Protein 4NN2 (pdb70)

Structure (mmCIF, N/CA/C/O backbone):
data_4NN2
#
_entry.id   4NN2
#
_cell.length_a   102.780
_cell.length_b   102.780
_cell.length_c   51.250
_cell.angle_alpha   90.000
_cell.angle_beta   90.000
_cell.angle_gamma   120.000
#
_symmetry.space_group_name_H-M   'P 3 2 1'
#
loop_
_entity.id
_entity.type
_entity.pdbx_description
1 polymer 'PHD finger protein 6'
2 non-polymer 'ZINC ION'
3 non-polymer GLYCEROL
4 water water
#
loop_
_atom_site.group_PDB
_atom_site.id
_atom_site.type_symbol
_atom_site.label_atom_id
_atom_site.label_alt_id
_atom_site.label_comp_id
_atom_site.label_asym_id
_atom_site.label_entity_id
_atom_site.label_seq_id
_atom_site.pdbx_PDB_ins_code
_atom_site.Cartn_x
_atom_site.Cartn_y
_atom_site.Cartn_z
_atom_site.occupancy
_atom_site.B_iso_or_equiv
_atom_site.auth_seq_id
_atom_site.auth_comp_id
_atom_site.auth_asym_id
_atom_site.auth_atom_id
_atom_site.pdbx_PDB_model_num
ATOM 1 N N . THR A 1 4 ? 53.346 67.080 20.665 1.00 32.13 208 THR A N 1
ATOM 2 C CA . THR A 1 4 ? 53.247 67.680 22.029 1.00 30.71 208 THR A CA 1
ATOM 3 C C . THR A 1 4 ? 52.209 66.944 22.867 1.00 29.07 208 THR A C 1
ATOM 4 O O . THR A 1 4 ? 52.524 66.413 23.937 1.00 29.89 208 THR A O 1
ATOM 6 N N . ARG A 1 5 ? 50.974 66.906 22.376 1.00 25.88 209 ARG A N 1
ATOM 7 C CA . ARG A 1 5 ? 49.896 66.255 23.111 1.00 23.32 209 ARG A CA 1
ATOM 8 C C . ARG A 1 5 ? 50.071 64.735 23.082 1.00 20.33 209 ARG A C 1
ATOM 9 O O . ARG A 1 5 ? 50.690 64.181 22.171 1.00 20.30 209 ARG A O 1
ATOM 17 N N . PRO A 1 6 ? 49.545 64.056 24.106 1.00 18.05 210 PRO A N 1
ATOM 18 C CA . PRO A 1 6 ? 49.768 62.621 24.223 1.00 16.27 210 PRO A CA 1
ATOM 19 C C . PRO A 1 6 ? 49.022 61.807 23.181 1.00 14.03 210 PRO A C 1
ATOM 20 O O . PRO A 1 6 ? 48.028 62.262 22.621 1.00 13.79 210 PRO A O 1
ATOM 24 N N . LYS A 1 7 ? 49.535 60.606 22.925 1.00 12.53 211 LYS A N 1
ATOM 25 C CA . LYS A 1 7 ? 48.837 59.624 22.107 1.00 11.53 211 LYS A CA 1
ATOM 26 C C . LYS A 1 7 ? 48.968 58.246 22.738 1.00 10.09 211 LYS A C 1
ATOM 27 O O . LYS A 1 7 ? 49.912 57.952 23.467 1.00 9.72 211 LYS A O 1
ATOM 33 N N . CYS A 1 8 ? 47.984 57.412 22.449 1.00 8.78 212 CYS A N 1
ATOM 34 C CA . CYS A 1 8 ? 47.947 56.047 22.948 1.00 8.10 212 CYS A CA 1
ATOM 35 C C . CYS A 1 8 ? 49.183 55.261 22.518 1.00 7.89 212 CYS A C 1
ATOM 36 O O . CYS A 1 8 ? 49.565 55.275 21.353 1.00 7.47 212 CYS A O 1
ATOM 39 N N . GLY A 1 9 ? 49.791 54.558 23.464 1.00 7.47 213 GLY A N 1
ATOM 40 C CA . GLY A 1 9 ? 51.001 53.782 23.200 1.00 7.42 213 GLY A CA 1
ATOM 41 C C . GLY A 1 9 ? 50.745 52.554 22.364 1.00 7.40 213 GLY A C 1
ATOM 42 O O . GLY A 1 9 ? 51.684 51.943 21.855 1.00 7.81 213 GLY A O 1
ATOM 43 N N . PHE A 1 10 ? 49.473 52.185 22.243 1.00 7.11 214 PHE A N 1
ATOM 44 C CA . PHE A 1 10 ? 49.068 51.039 21.433 1.00 6.96 214 PHE A CA 1
ATOM 45 C C . PHE A 1 10 ? 48.700 51.434 19.997 1.00 7.06 214 PHE A C 1
ATOM 46 O O . PHE A 1 10 ? 49.295 50.931 19.028 1.00 7.01 214 PHE A O 1
ATOM 54 N N . CYS A 1 11 ? 47.710 52.313 19.851 1.00 7.24 215 CYS A N 1
ATOM 55 C CA . CYS A 1 11 ? 47.169 52.652 18.536 1.00 7.51 215 CYS A CA 1
ATOM 56 C C . CYS A 1 11 ? 47.689 53.975 17.968 1.00 7.72 215 CYS A C 1
ATOM 57 O O . CYS A 1 11 ? 47.386 54.296 16.820 1.00 7.82 215 CYS A O 1
ATOM 60 N N . HIS A 1 12 ? 48.452 54.727 18.762 1.00 8.24 216 HIS A N 1
ATOM 61 C CA . HIS A 1 12 ? 49.182 55.916 18.266 1.00 8.79 216 HIS A CA 1
ATOM 62 C C . HIS A 1 12 ? 48.289 57.113 17.961 1.00 8.87 216 HIS A C 1
ATOM 63 O O . HIS A 1 12 ? 48.689 58.000 17.207 1.00 8.68 216 HIS A O 1
ATOM 70 N N . VAL A 1 13 ? 47.096 57.144 18.563 1.00 8.53 217 VAL A N 1
ATOM 71 C CA . VAL A 1 13 ? 46.152 58.259 18.410 1.00 8.85 217 VAL A CA 1
ATOM 72 C C . VAL A 1 13 ? 45.814 58.831 19.785 1.00 8.98 217 VAL A C 1
ATOM 73 O O . VAL A 1 13 ? 45.771 58.104 20.779 1.00 8.53 217 VAL A O 1
ATOM 77 N N . GLY A 1 14 ? 45.572 60.137 19.833 1.00 9.25 218 GLY A N 1
ATOM 78 C CA . GLY A 1 14 ? 45.220 60.835 21.071 1.00 9.52 218 GLY A CA 1
ATOM 79 C C . GLY A 1 14 ? 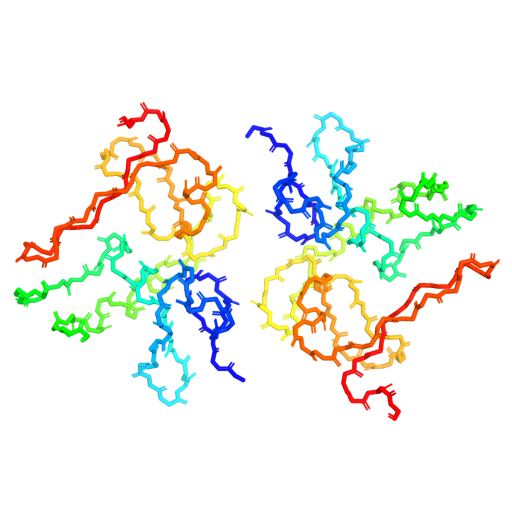43.724 60.899 21.367 1.00 9.98 218 GLY A C 1
ATOM 80 O O . GLY A 1 14 ? 42.943 60.022 20.985 1.00 9.22 218 GLY A O 1
ATOM 81 N N . GLU A 1 15 ? 43.324 61.976 22.039 1.00 10.81 219 GLU A N 1
ATOM 82 C CA . GLU A 1 15 ? 41.970 62.105 22.581 1.00 11.66 219 GLU A CA 1
ATOM 83 C C . GLU A 1 15 ? 40.865 62.226 21.531 1.00 11.16 219 GLU A C 1
ATOM 84 O O . GLU A 1 15 ? 39.691 62.063 21.847 1.00 11.13 219 GLU A O 1
ATOM 90 N N . GLU A 1 16 ? 41.222 62.483 20.278 1.00 11.09 220 GLU A N 1
ATOM 91 C CA . GLU A 1 16 ? 40.213 62.553 19.219 1.00 11.08 220 GLU A CA 1
ATOM 92 C C . GLU A 1 16 ? 39.456 61.239 18.994 1.00 11.26 220 GLU A C 1
ATOM 93 O O . GLU A 1 16 ? 38.382 61.230 18.404 1.00 11.25 220 GLU A O 1
ATOM 99 N N . GLU A 1 17 ? 40.011 60.122 19.462 1.00 11.02 221 GLU A N 1
ATOM 100 C CA . GLU A 1 17 ? 39.311 58.850 19.379 1.00 11.76 221 GLU A CA 1
ATOM 101 C C . GLU A 1 17 ? 38.800 58.346 20.731 1.00 11.38 221 GLU A C 1
ATOM 102 O O . GLU A 1 17 ? 38.502 57.172 20.873 1.00 11.38 221 GLU A O 1
ATOM 108 N N . ASN A 1 18 ? 38.668 59.242 21.706 1.00 10.95 222 ASN A N 1
ATOM 109 C CA . ASN A 1 18 ? 38.159 58.855 23.020 1.00 11.10 222 ASN A CA 1
ATOM 110 C C . ASN A 1 18 ? 36.777 58.191 22.951 1.00 11.70 222 ASN A C 1
ATOM 111 O O . ASN A 1 18 ? 36.496 57.271 23.702 1.00 11.50 222 ASN A O 1
ATOM 116 N N . GLU A 1 19 ? 35.894 58.658 22.074 1.00 12.75 223 GLU A N 1
ATOM 117 C CA . GLU A 1 19 ? 34.531 58.149 22.096 1.00 13.68 223 GLU A CA 1
ATOM 118 C C . GLU A 1 19 ? 34.492 56.690 21.632 1.00 13.43 223 GLU A C 1
ATOM 119 O O . GLU A 1 19 ? 33.823 55.860 22.257 1.00 14.20 223 GLU A O 1
ATOM 125 N N . ALA A 1 20 ? 35.241 56.373 20.575 1.00 12.74 224 ALA A N 1
ATOM 126 C CA . ALA A 1 20 ? 35.260 55.021 20.008 1.00 12.55 224 ALA A CA 1
ATOM 127 C C . ALA A 1 20 ? 36.185 54.036 20.746 1.00 12.09 224 ALA A C 1
ATOM 128 O O . ALA A 1 20 ? 35.872 52.858 20.859 1.00 13.80 224 ALA A O 1
ATOM 130 N N . ARG A 1 21 ? 37.325 54.523 21.233 1.00 10.93 225 ARG A N 1
ATOM 131 C CA . ARG A 1 21 ? 38.366 53.657 21.791 1.00 10.23 225 ARG A CA 1
ATOM 132 C C . ARG A 1 21 ? 38.473 53.754 23.321 1.00 9.80 225 ARG A C 1
ATOM 133 O O . ARG A 1 21 ? 39.267 53.029 23.933 1.00 9.39 225 ARG A O 1
ATOM 141 N N . GLY A 1 22 ? 37.668 54.620 23.930 1.00 9.62 226 GLY A N 1
ATOM 142 C CA . GLY A 1 22 ? 37.720 54.867 25.360 1.00 9.61 226 GLY A CA 1
ATOM 143 C C . GLY A 1 22 ? 38.652 56.005 25.699 1.00 9.59 226 GLY A C 1
ATOM 144 O O . GLY A 1 22 ? 39.597 56.292 24.958 1.00 8.99 226 GLY A O 1
ATOM 145 N N . LYS A 1 23 ? 38.412 56.629 26.849 1.00 9.76 227 LYS A N 1
ATOM 146 C CA . LYS A 1 23 ? 39.182 57.791 27.278 1.00 10.26 227 LYS A CA 1
ATOM 147 C C . LYS A 1 23 ? 40.679 57.525 27.312 1.00 9.75 227 LYS A C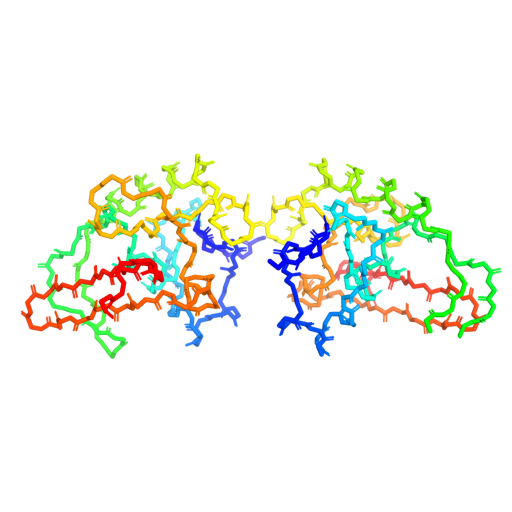 1
ATOM 148 O O . LYS A 1 23 ? 41.116 56.491 27.815 1.00 9.14 227 LYS A O 1
ATOM 154 N N . LEU A 1 24 ? 41.461 58.475 26.806 1.00 9.47 228 LEU A N 1
ATOM 155 C CA . LEU A 1 24 ? 42.914 58.416 26.896 1.00 9.42 228 LEU A CA 1
ATOM 156 C C . LEU A 1 24 ? 43.356 58.713 28.327 1.00 9.75 228 LEU A C 1
ATOM 157 O O . LEU A 1 24 ? 43.071 59.792 28.851 1.00 10.21 228 LEU A O 1
ATOM 162 N N . HIS A 1 25 ? 44.042 57.752 28.942 1.00 10.01 229 HIS A N 1
ATOM 163 C CA . HIS A 1 25 ? 44.648 57.893 30.274 1.00 10.83 229 HIS A CA 1
ATOM 164 C C . HIS A 1 25 ? 46.144 58.116 30.128 1.00 10.65 229 HIS A C 1
ATOM 165 O O . HIS A 1 25 ? 46.768 57.521 29.251 1.00 10.65 229 HIS A O 1
ATOM 172 N N . ILE A 1 26 ? 46.716 58.973 30.970 1.00 10.77 230 ILE A N 1
ATOM 173 C CA . ILE A 1 26 ? 48.135 59.333 30.935 1.00 11.40 230 ILE A CA 1
ATOM 174 C C . ILE A 1 26 ? 48.828 58.754 32.170 1.00 11.20 230 ILE A C 1
ATOM 175 O O . ILE A 1 26 ? 48.321 58.891 33.274 1.00 11.15 230 ILE A O 1
ATOM 180 N N . PHE A 1 27 ? 49.981 58.116 31.990 1.00 10.74 231 PHE A N 1
ATOM 181 C CA . PHE A 1 27 ? 50.597 57.332 33.065 1.00 10.86 231 PHE A CA 1
ATOM 182 C C . PHE A 1 27 ? 51.870 57.922 33.671 1.00 11.72 231 PHE A C 1
ATOM 183 O O . PHE A 1 27 ? 52.244 57.545 34.783 1.00 11.94 231 PHE A O 1
ATOM 191 N N . ASN A 1 28 ? 52.561 58.796 32.944 1.00 12.67 232 ASN A N 1
ATOM 192 C CA . ASN A 1 28 ? 53.776 59.437 33.462 1.00 13.81 232 ASN A CA 1
ATOM 193 C C . ASN A 1 28 ? 54.094 60.715 32.685 1.00 14.86 232 ASN A C 1
ATOM 194 O O . ASN A 1 28 ? 53.404 61.048 31.720 1.00 14.62 232 ASN A O 1
ATOM 199 N N . ALA A 1 29 ? 55.129 61.433 33.122 1.00 16.14 233 ALA A N 1
ATOM 200 C CA . ALA A 1 29 ? 55.470 62.732 32.532 1.00 17.65 233 ALA A CA 1
ATOM 201 C C . ALA A 1 29 ? 56.163 62.590 31.177 1.00 18.63 233 ALA A C 1
ATOM 202 O O . ALA A 1 29 ? 56.345 63.586 30.474 1.00 20.64 233 ALA A O 1
ATOM 204 N N . LYS A 1 30 ? 56.543 61.363 30.814 1.00 18.44 234 LYS A N 1
ATOM 205 C CA . LYS A 1 30 ? 57.036 61.061 29.467 1.00 19.33 234 LYS A CA 1
ATOM 206 C C . LYS A 1 30 ? 55.861 60.810 28.507 1.00 19.40 234 LYS A C 1
ATOM 207 O O . LYS A 1 30 ? 56.065 60.483 27.333 1.00 21.72 234 LYS A O 1
ATOM 213 N N . LYS A 1 31 ? 54.644 60.972 29.028 1.00 17.53 235 LYS A N 1
ATOM 214 C CA . LYS A 1 31 ? 53.400 60.881 28.257 1.00 16.54 235 LYS A CA 1
ATOM 215 C C . LYS A 1 31 ? 53.118 59.470 27.725 1.00 14.96 235 LYS A C 1
ATOM 216 O O . LYS A 1 31 ? 52.425 59.309 26.720 1.00 15.31 235 LYS A O 1
ATOM 222 N N . ALA A 1 32 ? 53.627 58.442 28.404 1.00 13.24 236 ALA A N 1
ATOM 223 C CA . ALA A 1 32 ? 53.076 57.096 28.213 1.00 12.04 236 ALA A CA 1
ATOM 224 C C . ALA A 1 32 ? 51.573 57.199 28.472 1.00 10.89 236 ALA A C 1
ATOM 225 O O . ALA A 1 32 ? 51.145 57.843 29.430 1.00 10.68 236 ALA A O 1
ATOM 227 N N . ALA A 1 33 ? 50.765 56.58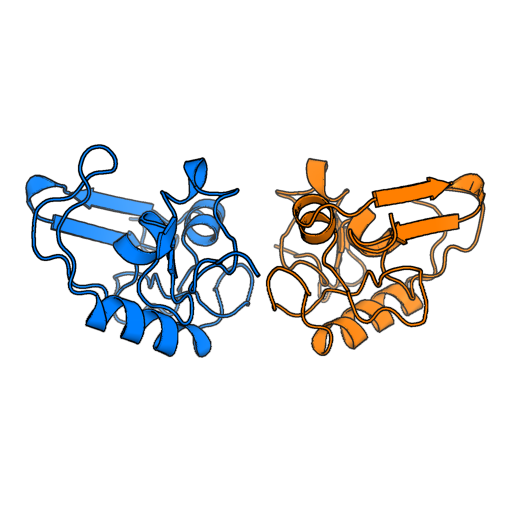6 27.610 1.00 9.98 237 ALA A N 1
ATOM 228 C CA . ALA A 1 33 ? 49.315 56.781 27.637 1.00 9.27 237 ALA A CA 1
ATOM 229 C C . ALA A 1 33 ? 48.611 55.624 26.942 1.00 8.62 237 ALA A C 1
ATOM 230 O O . ALA A 1 33 ? 49.230 54.890 26.174 1.00 8.68 237 ALA A O 1
ATOM 232 N N . ALA A 1 34 ? 47.315 55.484 27.186 1.00 8.17 238 ALA A N 1
ATOM 233 C CA . ALA A 1 34 ? 46.506 54.474 26.494 1.00 7.88 238 ALA A CA 1
ATOM 234 C C . ALA A 1 34 ? 45.019 54.787 26.593 1.00 7.64 238 ALA A C 1
ATOM 235 O O . ALA A 1 34 ? 44.546 55.237 27.638 1.00 7.75 238 ALA A O 1
ATOM 237 N N . HIS A 1 35 ? 44.286 54.573 25.506 1.00 7.49 239 HIS A N 1
ATOM 238 C CA . HIS A 1 35 ? 42.831 54.601 25.554 1.00 7.52 239 HIS A CA 1
ATOM 239 C C . HIS A 1 35 ? 42.355 53.460 26.442 1.00 7.58 239 HIS A C 1
ATOM 240 O O . HIS A 1 35 ? 42.981 52.397 26.492 1.00 7.54 239 HIS A O 1
ATOM 247 N N . TYR A 1 36 ? 41.230 53.678 27.106 1.00 8.02 240 TYR A N 1
ATOM 248 C CA . TYR A 1 36 ? 40.651 52.676 27.982 1.00 8.34 240 TYR A CA 1
ATOM 249 C C . TYR A 1 36 ? 40.509 51.301 27.314 1.00 8.57 240 TYR A C 1
ATOM 250 O O . TYR A 1 36 ? 40.919 50.300 27.890 1.00 8.34 240 TYR A O 1
ATOM 259 N N . LYS A 1 37 ? 39.917 51.228 26.128 1.00 8.59 241 LYS A N 1
ATOM 260 C CA . LYS A 1 37 ? 39.702 49.903 25.529 1.00 9.00 241 LYS A CA 1
ATOM 261 C C . LYS A 1 37 ? 41.003 49.271 25.045 1.00 8.80 241 LYS A C 1
ATOM 262 O O . LYS A 1 37 ? 41.184 48.049 25.126 1.00 8.49 241 LYS A O 1
ATOM 268 N N . CYS A 1 38 ? 41.920 50.097 24.543 1.00 8.76 242 CYS A N 1
ATOM 269 C CA . CYS A 1 38 ? 43.222 49.603 24.107 1.00 8.75 242 CYS A CA 1
ATOM 270 C C . CYS A 1 38 ? 43.963 48.927 25.255 1.00 9.11 242 CYS A C 1
ATOM 271 O O . CYS A 1 38 ? 44.582 47.872 25.070 1.00 8.89 242 CYS A O 1
ATOM 274 N N . MET A 1 39 ? 43.910 49.525 26.446 1.00 9.67 243 MET A N 1
ATOM 275 C CA . MET A 1 39 ? 44.551 48.912 27.607 1.00 10.77 243 MET A CA 1
ATOM 276 C C . MET A 1 39 ? 43.716 47.770 28.200 1.00 10.31 243 MET A C 1
ATOM 277 O O . MET A 1 39 ? 44.273 46.749 28.600 1.00 10.59 243 MET A O 1
ATOM 282 N N . LEU A 1 40 ? 42.396 47.935 28.242 1.00 9.78 244 LEU A N 1
ATOM 283 C CA . LEU A 1 40 ? 41.510 46.941 28.841 1.00 9.70 244 LEU A CA 1
ATOM 284 C C . LEU A 1 40 ? 41.681 45.547 28.226 1.00 9.38 244 LEU A C 1
ATOM 285 O O . LEU A 1 40 ? 41.702 44.543 28.940 1.00 9.39 244 LEU A O 1
ATOM 290 N N . PHE A 1 41 ? 41.758 45.497 26.902 1.00 8.80 245 PHE A N 1
ATOM 291 C CA . PHE A 1 41 ? 41.817 44.229 26.177 1.00 8.78 245 PHE A CA 1
ATOM 292 C C . PHE A 1 41 ? 43.241 43.751 25.887 1.00 8.66 245 PHE A C 1
ATOM 293 O O . PHE A 1 41 ? 43.419 42.638 25.387 1.00 8.99 245 PHE A O 1
ATOM 301 N N . SER A 1 42 ? 44.252 44.584 26.139 1.00 8.82 246 SER A N 1
ATOM 302 C CA . SER A 1 42 ? 45.635 44.147 25.946 1.00 8.92 246 SER A CA 1
ATOM 303 C C . SER A 1 42 ? 45.869 42.844 26.729 1.00 9.02 246 SER A C 1
ATOM 304 O O . SER A 1 42 ? 45.470 42.733 27.892 1.00 9.31 246 SER A O 1
ATOM 307 N N . SER A 1 43 ? 46.474 41.848 26.091 1.00 9.35 247 SER A N 1
ATOM 308 C CA . SER A 1 43 ? 46.519 40.508 26.667 1.00 9.67 247 SER A CA 1
ATOM 309 C C . SER A 1 43 ? 47.183 40.448 28.039 1.00 10.12 247 SER A C 1
ATOM 310 O O . SER A 1 43 ? 46.770 39.638 28.876 1.00 10.81 247 SER A O 1
ATOM 313 N N . GLY A 1 44 ? 48.180 41.290 28.271 1.00 9.87 248 GLY A N 1
ATOM 314 C CA . GLY A 1 44 ? 48.932 41.285 29.527 1.00 9.99 248 GLY A CA 1
ATOM 315 C C . GLY A 1 44 ? 48.482 42.295 30.577 1.00 9.98 248 GLY A C 1
ATOM 316 O O . GLY A 1 44 ? 49.097 42.371 31.644 1.00 10.12 248 GLY A O 1
ATOM 317 N N . THR A 1 45 ? 47.430 43.069 30.310 1.00 10.08 249 THR A N 1
ATOM 318 C CA . THR A 1 45 ? 46.958 44.036 31.294 1.00 10.34 249 THR A CA 1
ATOM 319 C C . THR A 1 45 ? 46.290 43.314 32.455 1.00 10.85 249 THR A C 1
ATOM 320 O O . THR A 1 45 ? 45.359 42.536 32.248 1.00 11.13 249 THR A O 1
ATOM 324 N N . VAL A 1 46 ? 46.750 43.609 33.669 1.00 11.29 250 VAL A N 1
ATOM 325 C CA . VAL A 1 46 ? 46.166 43.021 34.874 1.00 11.73 250 VAL A CA 1
ATOM 326 C C . VAL A 1 46 ? 45.157 43.974 35.515 1.00 12.19 250 VAL A C 1
ATOM 327 O O . VAL A 1 46 ? 45.509 45.095 35.920 1.00 11.56 250 VAL A O 1
ATOM 331 N N . GLN A 1 47 ? 43.910 43.513 35.597 1.00 12.54 251 GLN A N 1
ATOM 332 C CA . GLN A 1 47 ? 42.817 44.256 36.196 1.00 13.41 251 GLN A CA 1
ATOM 333 C C . GLN A 1 47 ? 42.730 43.868 37.668 1.00 13.83 251 GLN A C 1
ATOM 334 O O . GLN A 1 47 ? 42.855 42.692 37.999 1.00 13.93 251 GLN A O 1
ATOM 340 N N . LEU A 1 48 ? 42.504 44.856 38.533 1.00 13.98 252 LEU A N 1
ATOM 341 C CA . LEU A 1 48 ? 42.502 44.644 39.985 1.00 14.44 252 LEU A CA 1
ATOM 342 C C . LEU A 1 48 ? 41.125 44.786 40.614 1.00 14.76 252 LEU A C 1
ATOM 343 O O . LEU A 1 48 ? 40.839 44.126 41.607 1.00 16.09 252 LEU A O 1
ATOM 348 N N . THR A 1 49 ? 40.281 45.661 40.077 1.00 14.64 253 THR A N 1
ATOM 349 C CA . THR A 1 49 ? 38.901 45.801 40.558 1.00 14.75 253 THR A CA 1
ATOM 350 C C . THR A 1 49 ? 37.938 45.935 39.383 1.00 15.12 253 THR A C 1
ATOM 351 O O . THR A 1 49 ? 38.360 46.168 38.247 1.00 15.17 253 THR A O 1
ATOM 355 N N . THR A 1 50 ? 36.650 45.789 39.666 1.00 15.20 254 THR A N 1
ATOM 356 C CA . THR A 1 50 ? 35.594 45.936 38.671 1.00 15.47 254 THR A CA 1
ATOM 357 C C . THR A 1 50 ? 35.728 47.253 37.902 1.00 14.84 254 THR A C 1
ATOM 358 O O . THR A 1 50 ? 36.068 48.283 38.481 1.00 15.33 254 THR A O 1
ATOM 362 N N . THR A 1 51 ? 35.445 47.204 36.598 1.00 14.13 255 THR A N 1
ATOM 363 C CA . THR A 1 51 ? 35.622 48.352 35.714 1.00 13.70 255 THR A CA 1
ATOM 364 C C . THR A 1 51 ? 34.450 48.498 34.754 1.00 14.00 255 THR A C 1
ATOM 365 O O . THR A 1 51 ? 33.775 47.517 34.425 1.00 13.76 255 THR A O 1
ATOM 369 N N . SER A 1 52 ? 34.209 49.736 34.341 1.00 14.37 256 SER A N 1
ATOM 370 C CA . SER A 1 52 ? 33.273 50.066 33.267 1.00 15.50 256 SER A CA 1
ATOM 371 C C . SER A 1 52 ? 33.680 51.424 32.703 1.00 16.17 256 SER A C 1
ATOM 372 O O . SER A 1 52 ? 34.539 52.097 33.278 1.00 15.39 256 SER A O 1
ATOM 375 N N . ARG A 1 53 ? 33.078 51.835 31.589 1.00 17.46 257 ARG A N 1
ATOM 376 C CA . ARG A 1 53 ? 33.303 53.193 31.082 1.00 18.44 257 ARG A CA 1
ATOM 377 C C . ARG A 1 53 ? 32.740 54.247 32.030 1.00 19.45 257 ARG A C 1
ATOM 378 O O . ARG A 1 53 ? 33.295 55.334 32.140 1.00 21.42 257 ARG A O 1
ATOM 386 N N . ALA A 1 54 ? 31.650 53.927 32.722 1.00 19.51 258 ALA A N 1
ATOM 387 C CA . ALA A 1 54 ? 31.066 54.857 33.686 1.00 19.65 258 ALA A CA 1
ATOM 388 C C . ALA A 1 54 ? 31.936 54.986 34.944 1.00 19.74 258 ALA A C 1
ATOM 389 O O . ALA A 1 54 ? 31.955 56.041 35.586 1.00 20.94 258 ALA A O 1
ATOM 391 N N . GLU A 1 55 ? 32.667 53.927 35.292 1.00 18.14 259 GLU A N 1
ATOM 392 C CA . GLU A 1 55 ? 33.474 53.906 36.521 1.00 18.19 259 GLU A CA 1
ATOM 393 C C . GLU A 1 55 ? 34.784 53.141 36.315 1.00 17.10 259 GLU A C 1
ATOM 394 O O . GLU A 1 55 ? 34.837 51.923 36.475 1.00 17.59 259 GLU A O 1
ATOM 400 N N . PHE A 1 56 ? 35.832 53.872 35.956 1.00 16.58 260 PHE A N 1
ATOM 401 C CA . PHE A 1 56 ? 37.150 53.296 35.669 1.00 16.64 260 PHE A CA 1
ATOM 402 C C . PHE A 1 56 ? 37.679 52.496 36.861 1.00 15.92 260 PHE A C 1
ATOM 403 O O . PHE A 1 56 ? 37.781 53.017 37.979 1.00 16.54 260 PHE A O 1
ATOM 411 N N . GLY A 1 57 ? 38.005 51.233 36.623 1.00 14.80 261 GLY A N 1
ATOM 412 C CA . GLY A 1 57 ? 38.478 50.359 37.689 1.00 14.27 261 GLY A CA 1
ATOM 413 C C . GLY A 1 57 ? 39.951 50.553 37.967 1.00 13.63 261 GLY A C 1
ATOM 414 O O . GLY A 1 57 ? 40.615 51.403 37.358 1.00 14.64 261 GLY A O 1
ATOM 415 N N . ASP A 1 58 ? 40.462 49.768 38.909 1.00 13.06 262 ASP A N 1
ATOM 416 C CA . ASP A 1 58 ? 41.883 49.763 39.236 1.00 13.11 262 ASP A CA 1
ATOM 417 C C . ASP A 1 58 ? 42.609 48.739 38.365 1.00 12.51 262 ASP A C 1
ATOM 418 O O . ASP A 1 58 ? 42.175 47.595 38.257 1.00 12.22 262 ASP A O 1
ATOM 423 N N . PHE A 1 59 ? 43.715 49.161 37.757 1.00 12.22 263 PHE A N 1
ATOM 424 C CA . PHE A 1 59 ? 44.565 48.284 36.954 1.00 12.09 263 PHE A CA 1
ATOM 425 C C . PHE A 1 59 ? 45.999 48.378 37.422 1.00 11.75 263 PHE A C 1
ATOM 426 O O . PHE A 1 59 ? 46.414 49.413 37.974 1.00 11.53 263 PHE A O 1
ATOM 434 N N . ASP A 1 60 ? 46.781 47.330 37.182 1.00 11.92 264 ASP A N 1
ATOM 435 C CA . ASP A 1 60 ? 48.210 47.379 37.463 1.00 12.16 264 ASP A CA 1
ATOM 436 C C . ASP A 1 60 ? 48.901 48.142 36.332 1.00 11.84 264 ASP A C 1
ATOM 437 O O . ASP A 1 60 ? 49.111 47.600 35.255 1.00 11.47 264 ASP A O 1
ATOM 442 N N . ILE A 1 61 ? 49.243 49.403 36.571 1.00 11.44 265 ILE A N 1
ATOM 443 C CA . ILE A 1 61 ? 49.770 50.249 35.501 1.00 11.71 265 ILE A CA 1
ATOM 444 C C . ILE A 1 61 ? 51.141 49.774 35.015 1.00 11.71 265 ILE A C 1
ATOM 445 O O . ILE A 1 61 ? 51.465 49.926 33.839 1.00 11.65 265 ILE A O 1
ATOM 450 N N . LYS A 1 62 ? 51.939 49.168 35.892 1.00 11.78 266 LYS A N 1
ATOM 451 C CA . LYS A 1 62 ? 53.209 48.590 35.462 1.00 12.28 266 LYS A CA 1
ATOM 452 C C . LYS A 1 62 ? 52.981 47.567 34.342 1.00 11.35 266 LYS A C 1
ATOM 453 O O . LYS A 1 62 ? 53.747 47.543 33.383 1.00 11.12 266 LYS A O 1
ATOM 459 N N . THR A 1 63 ? 51.925 46.757 34.445 1.00 10.65 267 THR A N 1
ATOM 460 C CA . THR A 1 63 ? 51.625 45.781 33.384 1.00 10.22 267 THR A CA 1
ATOM 461 C C . THR A 1 63 ? 51.202 46.466 32.080 1.00 10.05 267 THR A C 1
ATOM 462 O O . THR A 1 63 ? 51.507 45.980 30.988 1.00 10.16 267 THR A O 1
ATOM 466 N N . VAL A 1 64 ? 50.491 47.580 32.187 1.00 9.49 268 VAL A N 1
ATOM 467 C CA . VAL A 1 64 ? 50.112 48.329 31.000 1.00 9.21 268 VAL A CA 1
ATOM 468 C C . VAL A 1 64 ? 51.352 48.899 30.303 1.00 9.36 268 VAL A C 1
ATOM 469 O O . VAL A 1 64 ? 51.442 48.864 29.077 1.00 8.83 268 VAL A O 1
ATOM 473 N N . LEU A 1 65 ? 52.299 49.426 31.080 1.00 9.83 269 LEU A N 1
ATOM 474 C CA . LEU A 1 65 ? 53.535 49.953 30.503 1.00 10.17 269 LEU A CA 1
ATOM 475 C C . LEU A 1 65 ? 54.371 48.842 29.865 1.00 10.09 269 LEU A C 1
ATOM 476 O O . LEU A 1 65 ? 54.970 49.032 28.799 1.00 10.30 269 LEU A O 1
ATOM 481 N N . GLN A 1 66 ? 54.397 47.679 30.507 1.00 10.42 270 GLN A N 1
ATOM 482 C CA . GLN A 1 66 ? 55.056 46.502 29.926 1.00 10.76 270 GLN A CA 1
ATOM 483 C C . GLN A 1 66 ? 54.398 46.089 28.609 1.00 9.98 270 GLN A C 1
ATOM 484 O O . GLN A 1 66 ? 55.076 45.678 27.671 1.00 9.97 270 GLN A O 1
ATOM 490 N N . GLU A 1 67 ? 53.081 46.230 28.537 1.00 9.22 271 GLU A N 1
ATOM 491 C CA . GLU A 1 67 ? 52.345 45.886 27.307 1.00 9.15 271 GLU A CA 1
ATOM 492 C C . GLU A 1 67 ? 52.633 46.866 26.180 1.00 8.86 271 GLU A C 1
ATOM 493 O O . GLU A 1 67 ? 52.751 46.468 25.021 1.00 8.58 271 GLU A O 1
ATOM 499 N N . ILE A 1 68 ? 52.738 48.155 26.514 1.00 8.51 272 ILE A N 1
ATOM 500 C CA . ILE A 1 68 ? 53.127 49.151 25.511 1.00 8.76 272 ILE A CA 1
ATOM 501 C C . ILE A 1 68 ? 54.508 48.794 24.951 1.00 9.19 272 ILE A C 1
ATOM 502 O O . ILE A 1 68 ? 54.724 48.847 23.740 1.00 9.28 272 ILE A O 1
ATOM 507 N N . LYS A 1 69 ? 55.428 48.399 25.828 1.00 9.78 273 LYS A N 1
ATOM 508 C CA . LYS A 1 69 ? 56.759 47.998 25.395 1.00 10.78 273 LYS A CA 1
ATOM 509 C C . LYS A 1 69 ? 56.692 46.759 24.483 1.00 9.75 273 LYS A C 1
ATOM 510 O O . LYS A 1 69 ? 57.305 46.720 23.412 1.00 9.75 273 LYS A O 1
ATOM 516 N N . ARG A 1 70 ? 55.916 45.760 24.886 1.00 9.09 274 ARG A N 1
ATOM 517 C CA . ARG A 1 70 ? 55.767 44.545 24.061 1.00 8.92 274 ARG A CA 1
ATOM 518 C C . ARG A 1 70 ? 55.187 44.908 22.701 1.00 8.57 274 ARG A C 1
ATOM 519 O O . ARG A 1 70 ? 55.590 44.384 21.668 1.00 8.23 274 ARG A O 1
ATOM 527 N N . GLY A 1 71 ? 54.224 45.821 22.711 1.00 8.11 275 GLY A N 1
ATOM 528 C CA . GLY A 1 71 ? 53.544 46.271 21.509 1.00 8.10 275 GLY A CA 1
ATOM 529 C C . GLY A 1 71 ? 54.451 46.770 20.406 1.00 8.35 275 GLY A C 1
ATOM 530 O O . GLY A 1 71 ? 54.119 46.671 19.234 1.00 8.22 275 GLY A O 1
ATOM 531 N N . LYS A 1 72 ? 55.605 47.308 20.785 1.00 8.82 276 LYS A N 1
ATOM 532 C CA . LYS A 1 72 ? 56.570 47.777 19.803 1.00 9.55 276 LYS A CA 1
ATOM 533 C C . LYS A 1 72 ? 57.028 46.655 18.871 1.00 9.29 276 LYS A C 1
ATOM 534 O O . LYS A 1 72 ? 57.481 46.919 17.752 1.00 9.43 276 LYS A O 1
ATOM 540 N N . ARG A 1 73 ? 56.887 45.416 19.338 1.00 8.98 277 ARG A N 1
ATOM 541 C CA . ARG A 1 73 ? 57.313 44.218 18.597 1.00 9.30 277 ARG A CA 1
ATOM 542 C C . ARG A 1 73 ? 56.172 43.556 17.817 1.00 8.95 277 ARG A C 1
ATOM 543 O O . ARG A 1 73 ? 56.420 42.653 17.012 1.00 8.74 277 ARG A O 1
ATOM 551 N N . MET A 1 74 ? 54.930 43.984 18.077 1.00 8.98 278 MET A N 1
ATOM 552 C CA . MET A 1 74 ? 53.703 43.306 17.609 1.00 9.03 278 MET A CA 1
ATOM 553 C C . MET A 1 74 ? 52.991 44.025 16.462 1.00 9.25 278 MET A C 1
ATOM 554 O O . MET A 1 74 ? 52.252 44.995 16.684 1.00 9.27 278 MET A O 1
ATOM 559 N N . LYS A 1 75 ? 53.197 43.536 15.242 1.00 9.40 279 LYS A N 1
ATOM 560 C CA . LYS A 1 75 ? 52.553 44.092 14.063 1.00 9.72 279 LYS A CA 1
ATOM 561 C C . LYS A 1 75 ? 51.112 43.595 13.954 1.00 8.88 279 LYS A C 1
ATOM 562 O O . LYS A 1 75 ? 50.842 42.401 14.010 1.00 8.98 279 LYS A O 1
ATOM 568 N N . CYS A 1 76 ? 50.179 44.525 13.789 1.00 8.08 280 CYS A N 1
ATOM 569 C CA . CYS A 1 76 ? 48.759 44.216 13.741 1.00 7.73 280 CYS A CA 1
ATOM 570 C C . CYS A 1 76 ? 48.406 43.278 12.596 1.00 7.65 280 CYS A C 1
ATOM 571 O O . CYS A 1 76 ? 48.843 43.473 11.453 1.00 7.86 280 CYS A O 1
ATOM 574 N N . THR A 1 77 ? 47.561 42.299 12.884 1.00 7.59 281 THR A N 1
ATOM 575 C CA . THR A 1 77 ? 47.056 41.393 11.848 1.00 7.81 281 THR A CA 1
ATOM 576 C C . THR A 1 77 ? 46.401 42.136 10.679 1.00 8.01 281 THR A C 1
ATOM 577 O O . THR A 1 77 ? 46.528 41.717 9.516 1.00 8.67 281 THR A O 1
ATOM 581 N N . LEU A 1 78 ? 45.713 43.229 10.982 1.00 7.92 282 LEU A N 1
ATOM 582 C CA . LEU A 1 78 ? 44.997 43.994 9.962 1.00 8.05 282 LEU A CA 1
ATOM 583 C C . LEU A 1 78 ? 45.888 45.062 9.311 1.00 7.99 282 LEU A C 1
ATOM 584 O O . LEU A 1 78 ? 46.107 45.024 8.095 1.00 8.75 282 LEU A O 1
ATOM 589 N N . CYS A 1 79 ? 46.400 46.010 10.103 1.00 8.02 283 CYS A N 1
ATOM 590 C CA . CYS A 1 79 ? 47.080 47.201 9.564 1.00 8.02 283 CYS A CA 1
ATOM 591 C C . CYS A 1 79 ? 48.609 47.101 9.476 1.00 8.41 283 CYS A C 1
ATOM 592 O O . CYS A 1 79 ? 49.262 4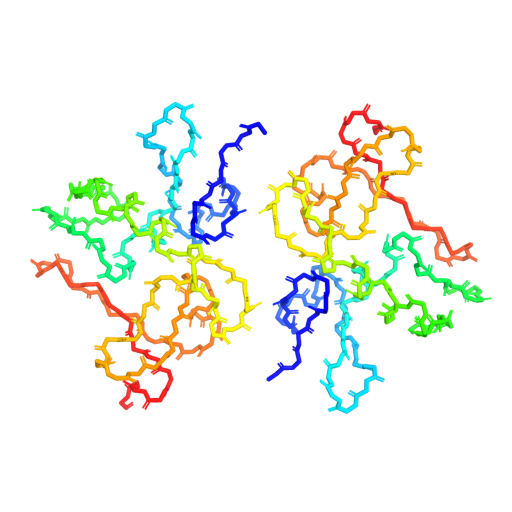7.990 8.914 1.00 8.42 283 CYS A O 1
ATOM 595 N N . SER A 1 80 ? 49.178 46.039 10.048 1.00 8.67 284 SER A N 1
ATOM 596 C CA . SER A 1 80 ? 50.618 45.743 10.031 1.00 9.16 284 SER A CA 1
ATOM 597 C C . SER A 1 80 ? 51.499 46.698 10.832 1.00 9.10 284 SER A C 1
ATOM 598 O O . SER A 1 80 ? 52.730 46.561 10.810 1.00 9.23 284 SER A O 1
ATOM 601 N N . GLN A 1 81 ? 50.892 47.649 11.546 1.00 8.83 285 GLN A N 1
ATOM 602 C CA . GLN A 1 81 ? 51.641 48.599 12.347 1.00 9.01 285 GLN A CA 1
ATOM 603 C C . GLN A 1 81 ? 51.811 48.090 13.776 1.00 8.47 285 GLN A C 1
ATOM 604 O O . GLN A 1 81 ? 50.984 47.312 14.250 1.00 7.81 285 GLN A O 1
ATOM 610 N N . PRO A 1 82 ? 52.879 48.536 14.467 1.00 8.21 286 PRO A N 1
ATOM 611 C CA . PRO A 1 82 ? 53.135 48.052 15.828 1.00 8.20 286 PRO A CA 1
ATOM 612 C C . PRO A 1 82 ? 52.096 48.532 16.829 1.00 7.90 286 PRO A C 1
ATOM 613 O O . PRO A 1 82 ? 51.309 49.433 16.514 1.00 7.71 286 PRO A O 1
ATOM 617 N N . GLY A 1 83 ? 52.083 47.911 18.005 1.00 7.31 287 GLY A N 1
ATOM 618 C CA . GLY A 1 83 ? 51.185 48.265 19.105 1.00 7.15 287 GLY A CA 1
ATOM 619 C C . GLY A 1 83 ? 49.986 47.354 19.243 1.00 6.85 287 GLY A C 1
ATOM 620 O O . GLY A 1 83 ? 49.145 47.576 20.103 1.00 6.64 287 GLY A O 1
ATOM 621 N N . ALA A 1 84 ? 49.915 46.316 18.407 1.00 6.72 288 ALA A N 1
ATOM 622 C CA . ALA A 1 84 ? 48.771 45.389 18.375 1.00 6.92 288 ALA A CA 1
ATOM 623 C C . ALA A 1 84 ? 48.918 44.282 19.426 1.00 7.09 288 ALA A C 1
ATOM 624 O O . ALA A 1 84 ? 49.391 43.184 19.125 1.00 7.63 288 ALA A O 1
ATOM 626 N N . THR A 1 85 ? 48.502 44.581 20.652 1.00 6.99 289 THR A N 1
ATOM 627 C CA . THR A 1 85 ? 48.724 43.702 21.790 1.00 7.21 289 THR A CA 1
ATOM 628 C C . THR A 1 85 ? 47.476 42.940 22.242 1.00 7.21 289 THR A C 1
ATOM 629 O O . THR A 1 85 ? 47.524 42.229 23.244 1.00 7.66 289 THR A O 1
ATOM 633 N N . ILE A 1 86 ? 46.368 43.095 21.527 1.00 7.34 290 ILE A N 1
ATOM 634 C CA . ILE A 1 86 ? 45.154 42.341 21.845 1.00 7.40 290 ILE A CA 1
ATOM 635 C C . ILE A 1 86 ? 45.199 41.035 21.038 1.00 7.55 290 ILE A C 1
ATOM 636 O O . ILE A 1 86 ? 44.763 40.966 19.888 1.00 7.25 290 ILE A O 1
ATOM 641 N N . GLY A 1 87 ? 45.739 39.999 21.662 1.00 7.70 291 GLY A N 1
ATOM 642 C CA . GLY A 1 87 ? 45.901 38.707 21.008 1.00 7.86 291 GLY A CA 1
ATOM 643 C C . GLY A 1 87 ? 44.671 37.841 21.146 1.00 8.10 291 GLY A C 1
ATOM 644 O O . GLY A 1 87 ? 43.967 37.908 22.146 1.00 8.64 291 GLY A O 1
ATOM 645 N N . CYS A 1 88 ? 44.408 37.013 20.146 1.00 8.23 292 CYS A N 1
ATOM 646 C CA . CYS A 1 88 ? 43.352 36.027 20.261 1.00 8.44 292 CYS A CA 1
ATOM 647 C C . CYS A 1 88 ? 43.621 35.165 21.483 1.00 9.13 292 CYS A C 1
ATOM 648 O O . CYS A 1 88 ? 44.748 34.781 21.753 1.00 9.00 292 CYS A O 1
ATOM 651 N N . GLU A 1 89 ? 42.561 34.876 22.222 1.00 10.19 293 GLU A N 1
ATOM 652 C CA . GLU A 1 89 ? 42.665 34.126 23.466 1.00 11.83 293 GLU A CA 1
ATOM 653 C C . GLU A 1 89 ? 4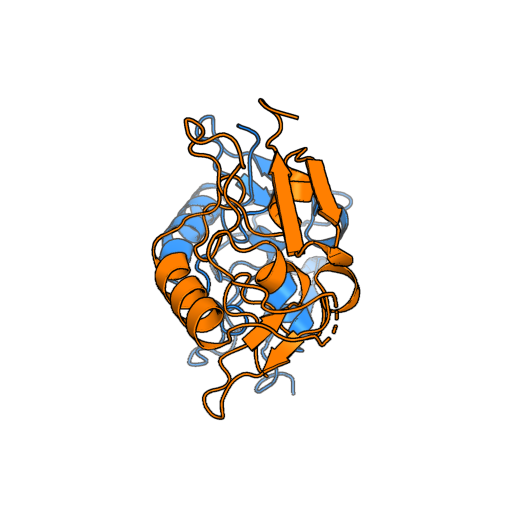3.135 32.686 23.256 1.00 11.61 293 GLU A C 1
ATOM 654 O O . GLU A 1 89 ? 43.715 32.082 24.162 1.00 11.97 293 GLU A O 1
ATOM 660 N N . ILE A 1 90 ? 42.880 32.121 22.080 1.00 11.35 294 ILE A N 1
ATOM 661 C CA . ILE A 1 90 ? 43.294 30.743 21.795 1.00 11.31 294 ILE A CA 1
ATOM 662 C C . ILE A 1 90 ? 44.831 30.700 21.756 1.00 12.49 294 ILE A C 1
ATOM 663 O O . ILE A 1 90 ? 45.457 31.428 21.003 1.00 12.26 294 ILE A O 1
ATOM 668 N N . LYS A 1 91 ? 45.442 29.864 22.589 1.00 14.29 295 LYS A N 1
ATOM 669 C CA . LYS A 1 91 ? 46.880 30.044 22.916 1.00 15.43 295 LYS A CA 1
ATOM 670 C C . LYS A 1 91 ? 47.871 30.131 21.723 1.00 15.41 295 LYS A C 1
ATOM 671 O O . LYS A 1 91 ? 48.727 31.037 21.689 1.00 18.14 295 LYS A O 1
ATOM 677 N N . ALA A 1 92 ? 47.752 29.217 20.763 1.00 12.96 296 ALA A N 1
ATOM 678 C CA . ALA A 1 92 ? 48.642 29.179 19.594 1.00 11.92 296 ALA A CA 1
ATOM 679 C C . ALA A 1 92 ? 48.215 30.076 18.419 1.00 10.67 296 ALA A C 1
ATOM 680 O O . ALA A 1 92 ? 48.856 30.085 17.370 1.00 10.69 296 ALA A O 1
ATOM 682 N N . CYS A 1 93 ? 47.130 30.817 18.570 1.00 9.49 297 CYS A N 1
ATOM 683 C CA . CYS A 1 93 ? 46.652 31.630 17.462 1.00 8.66 297 CYS A CA 1
ATOM 684 C C . CYS A 1 93 ? 47.537 32.867 17.341 1.00 8.44 297 CYS A C 1
ATOM 685 O O . CYS A 1 93 ? 47.811 33.529 18.340 1.00 8.55 297 CYS A O 1
ATOM 688 N N . VAL A 1 94 ? 47.964 33.171 16.117 1.00 8.31 298 VAL A N 1
ATOM 689 C CA . VAL A 1 94 ? 48.884 34.285 15.884 1.00 8.47 298 VAL A CA 1
ATOM 690 C C . VAL A 1 94 ? 48.181 35.636 15.717 1.00 8.48 298 VAL A C 1
ATOM 691 O O . VAL A 1 94 ? 48.854 36.668 15.657 1.00 8.22 298 VAL A O 1
ATOM 695 N N . LYS A 1 95 ? 46.858 35.652 15.609 1.00 8.61 299 LYS A N 1
ATOM 696 C CA . LYS A 1 95 ? 46.185 36.912 15.319 1.00 8.92 299 LYS A CA 1
ATOM 697 C C . LYS A 1 95 ? 46.235 37.847 16.510 1.00 8.47 299 LYS A C 1
ATOM 698 O O . LYS A 1 95 ? 46.030 37.442 17.644 1.00 8.24 299 LYS A O 1
ATOM 704 N N . THR A 1 96 ? 46.557 39.102 16.234 1.00 7.95 300 THR A N 1
ATOM 705 C CA . THR A 1 96 ? 46.740 40.090 17.302 1.00 7.72 300 THR A CA 1
ATOM 706 C C . THR A 1 96 ? 46.451 41.472 16.738 1.00 7.44 300 THR A C 1
ATOM 707 O O . THR A 1 96 ? 46.768 41.757 15.588 1.00 7.48 300 THR A O 1
ATOM 711 N N . TYR A 1 97 ? 45.815 42.320 17.546 1.00 7.09 301 TYR A N 1
ATOM 712 C CA . TYR A 1 97 ? 45.159 43.524 17.013 1.00 6.88 301 TYR A CA 1
ATOM 713 C C . TYR A 1 97 ? 45.313 44.775 17.865 1.00 6.78 301 TYR A C 1
ATOM 714 O O . TYR A 1 97 ? 45.477 44.699 19.075 1.00 6.75 301 TYR A O 1
ATOM 723 N N . HIS A 1 98 ? 45.208 45.922 17.193 1.00 6.77 302 HIS A N 1
ATOM 724 C CA . HIS A 1 98 ? 44.732 47.153 17.830 1.00 6.85 302 HIS A CA 1
ATOM 725 C C . HIS A 1 98 ? 43.225 47.016 18.057 1.00 7.35 302 HIS A C 1
ATOM 726 O O . HIS A 1 98 ? 42.526 46.356 17.280 1.00 7.32 302 HIS A O 1
ATOM 733 N N . TYR A 1 99 ? 42.699 47.674 19.087 1.00 7.84 303 TYR A N 1
ATOM 734 C CA . TYR A 1 99 ? 41.279 47.541 19.405 1.00 8.43 303 TYR A CA 1
ATOM 735 C C . TYR A 1 99 ? 40.369 47.776 18.191 1.00 8.39 303 TYR A C 1
ATOM 736 O O . TYR A 1 99 ? 39.549 46.924 17.841 1.00 8.13 303 TYR A O 1
ATOM 745 N N . HIS A 1 100 ? 40.508 48.929 17.545 1.00 8.38 304 HIS A N 1
ATOM 746 C CA . HIS A 1 100 ? 39.640 49.261 16.408 1.00 8.71 304 HIS A CA 1
ATOM 747 C C . HIS A 1 100 ? 39.851 48.330 15.216 1.00 8.62 304 HIS A C 1
ATOM 748 O O . HIS A 1 100 ? 38.909 48.026 14.475 1.00 9.21 304 HIS A O 1
ATOM 755 N N . CYS A 1 101 ? 41.079 47.851 15.034 1.00 8.38 305 CYS A N 1
ATOM 756 C CA . CYS A 1 101 ? 41.379 46.901 13.963 1.00 8.32 305 CYS A CA 1
ATOM 757 C C . CYS A 1 101 ? 40.699 45.550 14.189 1.00 8.42 305 CYS A C 1
ATOM 758 O O . CYS A 1 101 ? 40.233 44.933 13.245 1.00 8.59 305 CYS A O 1
ATOM 761 N N . GLY A 1 102 ? 40.650 45.097 15.437 1.00 8.63 306 GLY A N 1
ATOM 762 C CA . GLY A 1 102 ? 39.924 43.878 15.783 1.00 8.90 306 GLY A CA 1
ATOM 763 C C . GLY A 1 102 ? 38.454 43.974 15.443 1.00 9.47 306 GLY A C 1
ATOM 764 O O . GLY A 1 102 ? 37.872 43.028 14.910 1.00 10.02 306 GLY A O 1
ATOM 765 N N . VAL A 1 103 ? 37.849 45.126 15.731 1.00 9.83 307 VAL A N 1
ATOM 766 C CA . VAL A 1 103 ? 36.446 45.345 15.362 1.00 10.62 307 VAL A CA 1
ATOM 767 C C . VAL A 1 103 ? 36.283 45.228 13.849 1.00 10.87 307 VAL A C 1
ATOM 768 O O . VAL A 1 103 ? 35.403 44.528 13.349 1.00 11.30 307 VAL A O 1
ATOM 772 N N . GLN A 1 104 ? 37.158 45.892 13.111 1.00 11.08 308 GLN A N 1
ATOM 773 C CA . GLN A 1 104 ? 37.068 45.903 11.661 1.00 11.81 308 GLN A CA 1
ATOM 774 C C . GLN A 1 104 ? 37.272 44.521 11.042 1.00 11.90 308 GLN A C 1
ATOM 775 O O . GLN A 1 104 ? 36.599 44.181 10.072 1.00 12.34 308 GLN A O 1
ATOM 781 N N . ASP A 1 105 ? 38.173 43.721 11.618 1.00 11.73 309 ASP A N 1
ATOM 782 C CA . ASP A 1 105 ? 38.475 42.372 11.105 1.00 11.88 309 ASP A CA 1
ATOM 783 C C . ASP A 1 105 ? 37.563 41.270 11.690 1.00 12.41 309 ASP A C 1
ATOM 784 O O . ASP A 1 105 ? 37.933 40.090 11.682 1.00 12.64 309 ASP A O 1
ATOM 789 N N . LYS A 1 106 ? 36.405 41.674 12.209 1.00 13.04 310 LYS A N 1
ATOM 790 C CA . LYS A 1 106 ? 35.345 40.753 12.641 1.00 13.52 310 LYS A CA 1
ATOM 791 C C . LYS A 1 106 ? 35.752 39.824 13.784 1.00 13.25 310 LYS A C 1
ATOM 792 O O . LYS A 1 106 ? 35.247 38.698 13.909 1.00 12.77 310 LYS A O 1
ATOM 798 N N . ALA A 1 107 ? 36.651 40.306 14.635 1.00 11.98 311 ALA A N 1
ATOM 799 C CA . ALA A 1 107 ? 36.914 39.638 15.900 1.00 11.81 311 ALA A CA 1
ATOM 800 C C . ALA A 1 107 ? 35.727 39.845 16.844 1.00 11.79 311 ALA A C 1
ATOM 801 O O . ALA A 1 107 ? 34.943 40.794 16.680 1.00 12.20 311 ALA A O 1
ATOM 803 N N . LYS A 1 108 ? 35.607 38.954 17.825 1.00 11.64 312 LYS A N 1
ATOM 804 C CA . LYS A 1 108 ? 34.577 39.016 18.851 1.00 11.97 312 LYS A CA 1
ATOM 805 C C . LYS A 1 108 ? 35.223 39.420 20.162 1.00 11.85 312 LYS A C 1
ATOM 806 O O . LYS A 1 108 ? 36.159 38.767 20.638 1.00 12.25 312 LYS A O 1
ATOM 812 N N . TYR A 1 109 ? 34.718 40.503 20.745 1.00 11.95 313 TYR A N 1
ATOM 813 C CA . TYR A 1 109 ? 35.127 40.920 22.065 1.00 12.16 313 TYR A CA 1
ATOM 814 C C . TYR A 1 109 ? 34.149 40.373 23.107 1.00 13.35 313 TYR A C 1
ATOM 815 O O . TYR A 1 109 ? 32.932 40.582 22.996 1.00 13.95 313 TYR A O 1
ATOM 824 N N . ILE A 1 110 ? 34.695 39.696 24.109 1.00 14.59 314 ILE A N 1
ATOM 825 C CA . ILE A 1 110 ? 33.915 39.164 25.218 1.00 16.51 314 ILE A CA 1
ATOM 826 C C . ILE A 1 110 ? 34.157 40.054 26.436 1.00 16.58 314 ILE A C 1
ATOM 827 O O . ILE A 1 110 ? 35.305 40.323 26.797 1.00 16.17 314 ILE A O 1
ATOM 832 N N . GLU A 1 111 ? 33.072 40.501 27.071 1.00 17.63 315 GLU A N 1
ATOM 833 C CA . GLU A 1 111 ? 33.150 41.271 28.305 1.00 18.60 315 GLU A CA 1
ATOM 834 C C . GLU A 1 111 ? 32.286 40.603 29.371 1.00 19.66 315 GLU A C 1
ATOM 835 O O . GLU A 1 111 ? 31.144 40.226 29.113 1.00 20.66 315 GLU A O 1
ATOM 841 N N . ASN A 1 112 ? 32.854 40.411 30.550 1.00 20.08 316 ASN A N 1
ATOM 842 C CA . ASN A 1 112 ? 32.078 39.979 31.699 1.00 20.77 316 ASN A CA 1
ATOM 843 C C . ASN A 1 112 ? 32.517 40.837 32.867 1.00 19.67 316 ASN A C 1
ATOM 844 O O . ASN A 1 112 ? 33.545 40.583 33.487 1.00 18.67 316 ASN A O 1
ATOM 849 N N . MET A 1 113 ? 31.726 41.867 33.140 1.00 20.53 317 MET A N 1
ATOM 850 C CA . MET A 1 113 ? 32.084 42.866 34.133 1.00 21.02 317 MET A CA 1
ATOM 851 C C . MET A 1 113 ? 32.206 42.280 35.535 1.00 21.07 317 MET A C 1
ATOM 852 O O . MET A 1 113 ? 33.183 42.541 36.231 1.00 20.60 317 MET A O 1
ATOM 857 N N . SER A 1 114 ? 31.238 41.460 35.943 1.00 22.01 318 SER A N 1
ATOM 858 C CA . SER A 1 114 ? 31.250 40.917 37.306 1.00 22.58 318 SER A CA 1
ATOM 859 C C . SER A 1 114 ? 32.421 39.957 37.564 1.00 22.37 318 SER A C 1
ATOM 860 O O . SER A 1 114 ? 32.936 39.900 38.679 1.00 23.12 318 SER A O 1
ATOM 863 N N . ARG A 1 115 ? 32.866 39.237 36.532 1.00 21.24 319 ARG A N 1
ATOM 864 C CA . ARG A 1 115 ? 33.985 38.306 36.676 1.00 21.51 319 ARG A CA 1
ATOM 865 C C . ARG A 1 115 ? 35.331 38.922 36.279 1.00 20.86 319 ARG A C 1
ATOM 866 O O . ARG A 1 115 ? 36.385 38.332 36.529 1.00 21.05 319 ARG A O 1
ATOM 874 N N . GLY A 1 116 ? 35.299 40.111 35.680 1.00 19.25 320 GLY A N 1
ATOM 875 C CA . GLY A 1 116 ? 36.522 40.768 35.230 1.00 18.85 320 GLY A CA 1
ATOM 876 C C . GLY A 1 116 ? 37.191 40.025 34.087 1.00 18.10 320 GLY A C 1
ATOM 877 O O . GLY A 1 116 ? 38.400 39.781 34.117 1.00 18.64 320 GLY A O 1
ATOM 878 N N . ILE A 1 117 ? 36.398 39.663 33.084 1.00 17.13 321 ILE A N 1
ATOM 879 C CA . ILE A 1 117 ? 36.903 38.964 31.903 1.00 17.03 321 ILE A CA 1
ATOM 880 C C . ILE A 1 117 ? 36.751 39.852 30.682 1.00 15.18 321 ILE A C 1
ATOM 881 O O . ILE A 1 117 ? 35.649 40.276 30.357 1.00 14.71 321 ILE A O 1
ATOM 886 N N . TYR A 1 118 ? 37.875 40.126 30.017 1.00 13.62 322 TYR A N 1
ATOM 887 C CA . TYR A 1 118 ? 37.918 40.958 28.815 1.00 12.99 322 TYR A CA 1
ATOM 888 C C . TYR A 1 118 ? 38.858 40.282 27.846 1.00 12.95 322 TYR A C 1
ATOM 889 O O . TYR A 1 118 ? 40.035 40.143 28.137 1.00 13.60 322 TYR A O 1
ATOM 898 N N . LYS A 1 119 ? 38.334 39.805 26.730 1.00 13.06 323 LYS A N 1
ATOM 899 C CA . LYS A 1 119 ? 39.156 39.048 25.794 1.00 13.36 323 LYS A CA 1
ATOM 900 C C . LYS A 1 119 ? 38.643 39.128 24.373 1.00 11.67 323 LYS A C 1
ATOM 901 O O . LYS A 1 119 ? 37.542 39.587 24.112 1.00 11.42 323 LYS A O 1
ATOM 907 N N . LEU A 1 120 ? 39.517 38.743 23.450 1.00 10.29 324 LEU A N 1
ATOM 908 C CA . LEU A 1 120 ? 39.216 38.763 22.030 1.00 9.68 324 LEU A CA 1
ATOM 909 C C . LEU A 1 120 ? 39.374 37.361 21.468 1.00 9.39 324 LEU A C 1
ATOM 910 O O . LEU A 1 120 ? 40.332 36.659 21.793 1.00 8.79 324 LEU A O 1
ATOM 915 N N . TYR A 1 121 ? 38.433 36.980 20.613 1.00 9.35 325 TYR A N 1
ATOM 916 C CA . TYR A 1 121 ? 38.558 35.786 19.786 1.00 9.89 325 TYR A CA 1
ATOM 917 C C . TYR A 1 121 ? 38.541 36.253 18.345 1.00 9.50 325 TYR A C 1
ATOM 918 O O . TYR A 1 121 ? 37.648 36.998 17.931 1.00 9.40 325 TYR A O 1
ATOM 927 N N . CYS A 1 122 ? 39.519 35.815 17.561 1.00 9.29 326 CYS A N 1
ATOM 928 C CA . CYS A 1 122 ? 39.555 36.182 16.158 1.00 9.30 326 CYS A CA 1
ATOM 929 C C . CYS A 1 122 ? 38.459 35.485 15.346 1.00 9.92 326 CYS A C 1
ATOM 930 O O . CYS A 1 122 ? 37.743 34.587 15.832 1.00 9.08 326 CYS A O 1
ATOM 933 N N . LYS A 1 123 ? 38.349 35.893 14.092 1.00 10.84 327 LYS A N 1
ATOM 934 C CA . LYS A 1 123 ? 37.322 35.361 13.203 1.00 12.33 327 LYS A CA 1
ATOM 935 C C . LYS A 1 123 ? 37.391 33.846 12.988 1.00 12.77 327 LYS A C 1
ATOM 936 O O . LYS A 1 123 ? 36.367 33.228 12.697 1.00 14.16 327 LYS A O 1
ATOM 942 N N . ASN A 1 124 ? 38.574 33.250 13.124 1.00 12.75 328 ASN A N 1
ATOM 943 C CA . ASN A 1 124 ? 38.725 31.791 13.002 1.00 12.82 328 ASN A CA 1
ATOM 944 C C . ASN A 1 124 ? 38.311 31.033 14.262 1.00 11.97 328 ASN A C 1
ATOM 945 O O . ASN A 1 124 ? 38.103 29.808 14.225 1.00 12.41 328 ASN A O 1
ATOM 950 N N . HIS A 1 125 ? 38.239 31.752 15.380 1.00 10.92 329 HIS A N 1
ATOM 951 C CA . HIS A 1 125 ? 37.981 31.162 16.691 1.00 10.87 329 HIS A CA 1
ATOM 952 C C . HIS A 1 125 ? 36.722 31.752 17.318 1.00 12.17 329 HIS A C 1
ATOM 953 O O . HIS A 1 125 ? 36.554 31.718 18.532 1.00 11.17 329 HIS A O 1
ATOM 960 N N . SER A 1 126 ? 35.829 32.267 16.471 1.00 14.90 330 SER A N 1
ATOM 961 C CA . SER A 1 126 ? 34.640 32.969 16.945 1.00 17.64 330 SER A CA 1
ATOM 962 C C . SER A 1 126 ? 33.528 32.005 17.349 1.00 19.64 330 SER A C 1
ATOM 963 O O . SER A 1 126 ? 32.613 32.390 18.089 1.00 20.15 330 SER A O 1
ATOM 966 N N . GLY A 1 127 ? 33.620 30.759 16.883 1.00 20.77 331 GLY A N 1
ATOM 967 C CA . GLY A 1 127 ? 32.626 29.727 17.197 1.00 22.94 331 GLY A CA 1
ATOM 968 C C . GLY A 1 127 ? 31.485 29.737 16.201 1.00 25.11 331 GLY A C 1
ATOM 969 O O . GLY A 1 127 ? 31.033 30.800 15.779 1.00 27.83 331 GLY A O 1
ATOM 970 N N . ARG B 1 5 ? 42.201 41.574 2.107 1.00 23.51 209 ARG B N 1
ATOM 971 C CA . ARG B 1 5 ? 41.768 42.885 1.535 1.00 22.22 209 ARG B CA 1
ATOM 972 C C . ARG B 1 5 ? 42.985 43.790 1.299 1.00 21.07 209 ARG B C 1
ATOM 973 O O . ARG B 1 5 ? 43.916 43.808 2.116 1.00 20.89 209 ARG B O 1
ATOM 981 N N . PRO B 1 6 ? 42.990 44.538 0.183 1.00 19.43 210 PRO B N 1
ATOM 982 C CA . PRO B 1 6 ? 44.044 45.520 -0.034 1.00 18.17 210 PRO B CA 1
ATOM 983 C C . PRO B 1 6 ? 43.969 46.641 0.986 1.00 16.65 210 PRO B C 1
ATOM 984 O O . PRO B 1 6 ? 42.893 46.950 1.491 1.00 17.32 210 PRO B O 1
ATOM 988 N N . LYS B 1 7 ? 45.114 47.237 1.286 1.00 15.11 211 LYS B N 1
ATOM 989 C CA . LYS B 1 7 ? 45.152 48.415 2.149 1.00 14.28 211 LYS B CA 1
ATOM 990 C C . LYS B 1 7 ? 46.075 49.472 1.554 1.00 12.28 211 LYS B C 1
ATOM 991 O O . LYS B 1 7 ? 46.987 49.171 0.793 1.00 12.04 211 LYS B O 1
ATOM 997 N N . CYS B 1 8 ? 45.794 50.729 1.885 1.00 10.43 212 CYS B N 1
ATOM 998 C CA . CYS B 1 8 ? 46.579 51.866 1.414 1.00 9.51 212 CYS B CA 1
ATOM 999 C C . CYS B 1 8 ? 48.040 51.749 1.849 1.00 9.28 212 CYS B C 1
ATOM 1000 O O . CYS B 1 8 ? 48.326 51.506 3.028 1.00 9.55 212 CYS B O 1
ATOM 1003 N N . GLY B 1 9 ? 48.959 51.928 0.902 1.00 9.05 213 GLY B N 1
ATOM 1004 C CA . GLY B 1 9 ? 50.395 51.845 1.172 1.00 8.85 213 GLY B CA 1
ATOM 1005 C C . GLY B 1 9 ? 50.942 52.998 2.002 1.00 8.75 213 GLY B C 1
ATOM 1006 O O . GLY B 1 9 ? 52.057 52.914 2.524 1.00 8.76 213 GLY B O 1
ATOM 1007 N N . PHE B 1 10 ? 50.164 54.066 2.133 1.00 8.48 214 PHE B N 1
ATOM 1008 C CA . PHE B 1 10 ? 50.524 55.188 2.976 1.00 8.27 214 PHE B CA 1
ATOM 1009 C C . PHE B 1 10 ? 49.963 55.092 4.394 1.00 8.38 214 PHE B C 1
ATOM 1010 O O . PHE B 1 10 ? 50.722 55.162 5.354 1.00 8.10 214 PHE B O 1
ATOM 1018 N N . CYS B 1 11 ? 48.651 54.913 4.531 1.00 8.42 215 CYS B N 1
ATOM 1019 C CA . CYS B 1 11 ? 48.006 54.984 5.855 1.00 8.74 215 CYS B CA 1
ATOM 1020 C C . CYS B 1 11 ? 47.606 53.623 6.431 1.00 9.00 215 CYS B C 1
ATOM 1021 O O . CYS B 1 11 ? 47.156 53.554 7.580 1.00 8.72 215 CYS B O 1
ATOM 1024 N N . HIS B 1 12 ? 47.749 52.566 5.634 1.00 9.21 216 HIS B N 1
ATOM 1025 C CA . HIS B 1 12 ? 47.611 51.172 6.093 1.00 9.88 216 HIS B CA 1
ATOM 1026 C C . HIS B 1 12 ? 46.192 50.735 6.406 1.00 9.67 216 HIS B C 1
ATOM 1027 O O . HIS B 1 12 ? 45.994 49.766 7.141 1.00 9.84 216 HIS B O 1
ATOM 1034 N N . VAL B 1 13 ? 45.215 51.420 5.806 1.00 9.32 217 VAL B N 1
ATOM 1035 C CA . VAL B 1 13 ? 43.800 51.103 5.970 1.00 9.56 217 VAL B CA 1
ATOM 1036 C C . VAL B 1 13 ? 43.189 50.869 4.587 1.00 9.86 217 VAL B C 1
ATOM 1037 O O . VAL B 1 13 ? 43.613 51.476 3.602 1.00 9.49 217 VAL B O 1
ATOM 1041 N N . GLY B 1 14 ? 42.182 50.004 4.529 1.00 10.35 218 GLY B N 1
ATOM 1042 C CA . GLY B 1 14 ? 41.506 49.670 3.270 1.00 10.71 218 GLY B CA 1
ATOM 1043 C C . GLY B 1 14 ? 40.290 50.519 2.970 1.00 11.00 218 GLY B C 1
ATOM 1044 O O . GLY B 1 14 ? 40.196 51.681 3.383 1.00 9.89 218 GLY B O 1
ATOM 1045 N N . GLU B 1 15 ? 39.342 49.910 2.257 1.00 12.22 219 GLU B N 1
ATOM 1046 C CA . GLU B 1 15 ? 38.165 50.604 1.731 1.00 13.26 219 GLU B CA 1
ATOM 1047 C C . GLU B 1 15 ? 37.208 51.194 2.771 1.00 13.32 219 GLU B C 1
ATOM 1048 O O . GLU B 1 15 ? 36.386 52.051 2.430 1.00 13.38 219 GLU B O 1
ATOM 1054 N N . GLU B 1 16 ? 37.325 50.778 4.031 1.00 13.69 220 GLU B N 1
ATOM 1055 C CA . GLU B 1 16 ? 36.454 51.307 5.078 1.00 14.07 220 GLU B CA 1
ATOM 1056 C C . GLU B 1 16 ? 36.638 52.812 5.318 1.00 14.45 220 GLU B C 1
ATOM 1057 O O . GLU B 1 16 ? 35.760 53.451 5.909 1.00 15.13 220 GLU B O 1
ATOM 1063 N N . GLU B 1 17 ? 37.754 53.388 4.858 1.00 14.30 221 GLU B N 1
ATOM 1064 C CA . GLU B 1 17 ? 37.957 54.844 4.956 1.00 14.43 221 GLU B CA 1
ATOM 1065 C C . GLU B 1 17 ? 37.892 55.579 3.610 1.00 14.00 221 GLU B C 1
ATOM 1066 O O . GLU B 1 17 ? 38.383 56.701 3.492 1.00 13.22 221 GLU B O 1
ATOM 1072 N N . ASN B 1 18 ? 37.257 54.965 2.614 1.00 13.59 222 ASN B N 1
ATOM 1073 C CA . ASN B 1 18 ? 37.100 55.592 1.302 1.00 14.36 222 ASN B CA 1
ATOM 1074 C C . ASN B 1 18 ? 36.451 56.980 1.350 1.00 15.57 222 ASN B C 1
ATOM 1075 O O . ASN B 1 18 ? 36.857 57.881 0.621 1.00 16.19 222 ASN B O 1
ATOM 1080 N N . GLU B 1 19 ? 35.424 57.144 2.180 1.00 17.04 223 GLU B N 1
ATOM 1081 C CA . GLU B 1 19 ? 34.669 58.397 2.195 1.00 18.08 223 GLU B CA 1
ATOM 1082 C C . GLU B 1 19 ? 35.459 59.553 2.823 1.00 17.54 223 GLU B C 1
ATOM 1083 O O . GLU B 1 19 ? 35.243 60.715 2.465 1.00 20.65 223 GLU B O 1
ATOM 1089 N N . ALA B 1 20 ? 36.369 59.239 3.746 1.00 16.05 224 ALA B N 1
ATOM 1090 C CA . ALA B 1 20 ? 37.200 60.249 4.418 1.00 15.36 224 ALA B CA 1
ATOM 1091 C C . ALA B 1 20 ? 38.547 60.497 3.733 1.00 14.32 224 ALA B C 1
ATOM 1092 O O . ALA B 1 20 ? 39.052 61.623 3.730 1.00 14.51 224 ALA B O 1
ATOM 1094 N N . ARG B 1 21 ? 39.137 59.440 3.178 1.00 12.75 225 ARG B N 1
ATOM 1095 C CA . ARG B 1 21 ? 40.505 59.513 2.643 1.00 12.10 225 ARG B CA 1
ATOM 1096 C C . ARG B 1 21 ? 40.580 59.404 1.119 1.00 12.03 225 ARG B C 1
ATOM 1097 O O . ARG B 1 21 ? 41.666 59.508 0.541 1.00 11.65 225 ARG B O 1
ATOM 1105 N N . GLY B 1 22 ? 39.428 59.232 0.483 1.00 11.78 226 GLY B N 1
ATOM 1106 C CA . GLY B 1 22 ? 39.334 59.041 -0.957 1.00 12.33 226 GLY B CA 1
ATOM 1107 C C . GLY B 1 22 ? 39.313 57.566 -1.310 1.00 12.03 226 GLY B C 1
ATOM 1108 O O . GLY B 1 22 ? 39.838 56.725 -0.571 1.00 11.57 226 GLY B O 1
ATOM 1109 N N . LYS B 1 23 ? 38.704 57.246 -2.448 1.00 12.12 227 LYS B N 1
ATOM 1110 C CA . LYS B 1 23 ? 38.552 55.866 -2.879 1.00 12.37 227 LYS B CA 1
ATOM 1111 C C . LYS B 1 23 ? 39.904 55.159 -2.976 1.00 12.00 227 LYS B C 1
ATOM 1112 O O . LYS B 1 23 ? 40.855 55.702 -3.539 1.00 10.71 227 LYS B O 1
ATOM 1118 N N . LEU B 1 24 ? 39.973 53.955 -2.418 1.00 11.60 228 LEU B N 1
ATOM 1119 C CA . LEU B 1 24 ? 41.149 53.098 -2.552 1.00 11.83 228 LEU B CA 1
ATOM 1120 C C . LEU B 1 24 ? 41.261 52.577 -3.983 1.00 12.05 228 LEU B C 1
ATOM 1121 O O . LEU B 1 24 ? 40.323 51.964 -4.493 1.00 12.98 228 LEU B O 1
ATOM 1126 N N . HIS B 1 25 ? 42.406 52.826 -4.614 1.00 11.63 229 HIS B N 1
ATOM 1127 C CA . HIS B 1 25 ? 42.718 52.276 -5.932 1.00 11.94 229 HIS B CA 1
ATOM 1128 C C . HIS B 1 25 ? 43.851 51.275 -5.827 1.00 12.00 229 HIS B C 1
ATOM 1129 O O . HIS B 1 25 ? 44.757 51.440 -5.016 1.00 11.60 229 HIS B O 1
ATOM 1136 N N . ILE B 1 26 ? 43.778 50.233 -6.655 1.00 12.13 230 ILE B N 1
ATOM 1137 C CA . ILE B 1 26 ? 44.756 49.155 -6.669 1.00 12.63 230 ILE B CA 1
ATOM 1138 C C . ILE B 1 26 ? 45.674 49.342 -7.875 1.00 12.15 230 ILE B C 1
ATOM 1139 O O . ILE B 1 26 ? 45.210 49.686 -8.962 1.00 12.06 230 ILE B O 1
ATOM 1144 N N . PHE B 1 27 ? 46.960 49.090 -7.687 1.00 11.96 231 PHE B N 1
ATOM 1145 C CA . PHE B 1 27 ? 47.963 49.363 -8.724 1.00 12.26 231 PHE B CA 1
ATOM 1146 C C . PHE B 1 27 ? 48.578 48.112 -9.354 1.00 13.21 231 PHE B C 1
ATOM 1147 O O . PHE B 1 27 ? 49.085 48.175 -10.471 1.00 13.41 231 PHE B O 1
ATOM 1155 N N . ASN B 1 28 ? 48.574 46.998 -8.640 1.00 14.13 232 ASN B N 1
ATOM 1156 C CA . ASN B 1 28 ? 49.045 45.733 -9.219 1.00 15.51 232 ASN B CA 1
ATOM 1157 C C . ASN B 1 28 ? 48.433 44.535 -8.508 1.00 16.42 232 ASN B C 1
ATOM 1158 O O . ASN B 1 28 ? 47.683 44.696 -7.548 1.00 16.38 232 ASN B O 1
ATOM 1163 N N . ALA B 1 29 ? 48.743 43.331 -8.994 1.00 18.66 233 ALA B N 1
ATOM 1164 C CA . ALA B 1 29 ? 48.174 42.102 -8.442 1.00 19.91 233 ALA B CA 1
ATOM 1165 C C . ALA B 1 29 ? 48.743 41.750 -7.069 1.00 20.33 233 ALA B C 1
ATOM 1166 O O . ALA B 1 29 ? 48.150 40.946 -6.349 1.00 22.36 233 ALA B O 1
ATOM 1168 N N . LYS B 1 30 ? 49.875 42.357 -6.707 1.00 20.41 234 LYS B N 1
ATOM 1169 C CA . LYS B 1 30 ? 50.430 42.249 -5.354 1.00 20.79 234 LYS B CA 1
ATOM 1170 C C . LYS B 1 30 ? 49.678 43.161 -4.378 1.00 20.42 234 LYS B C 1
ATOM 1171 O O . LYS B 1 30 ? 49.978 43.184 -3.189 1.00 21.70 234 LYS B O 1
ATOM 1177 N N . LYS B 1 31 ? 48.716 43.914 -4.904 1.00 20.40 235 LYS B N 1
ATOM 1178 C CA . LYS B 1 31 ? 47.797 44.740 -4.116 1.00 20.01 235 LYS B CA 1
ATOM 1179 C C . LYS B 1 31 ? 48.458 45.982 -3.512 1.00 18.40 235 LYS B C 1
ATOM 1180 O O . LYS B 1 31 ? 48.013 46.487 -2.477 1.00 19.18 235 LYS B O 1
ATOM 1186 N N . ALA B 1 32 ? 49.506 46.489 -4.157 1.00 15.76 236 ALA B N 1
ATOM 1187 C CA . ALA B 1 32 ? 49.903 47.869 -3.919 1.00 14.05 236 ALA B CA 1
ATOM 1188 C C . ALA B 1 32 ? 48.664 48.720 -4.201 1.00 12.61 236 ALA B C 1
ATOM 1189 O O . ALA B 1 32 ? 47.946 48.473 -5.175 1.00 12.10 236 ALA B O 1
ATOM 1191 N N . ALA B 1 33 ? 48.409 49.701 -3.334 1.00 11.31 237 ALA B N 1
ATOM 1192 C CA . ALA B 1 33 ? 47.160 50.453 -3.343 1.00 10.46 237 ALA B CA 1
ATOM 1193 C C . ALA B 1 33 ? 47.308 51.770 -2.597 1.00 9.81 237 ALA B C 1
ATOM 1194 O O . ALA B 1 33 ? 48.244 51.950 -1.811 1.00 9.36 237 ALA B O 1
ATOM 1196 N N . ALA B 1 34 ? 46.389 52.691 -2.864 1.00 9.30 238 ALA B N 1
ATOM 1197 C CA . ALA B 1 34 ? 46.341 53.953 -2.126 1.00 8.82 238 ALA B CA 1
ATOM 1198 C C . ALA B 1 34 ? 44.963 54.600 -2.208 1.00 8.79 238 ALA B C 1
ATOM 1199 O O . ALA B 1 34 ? 44.294 54.533 -3.234 1.00 8.90 238 ALA B O 1
ATOM 1201 N N . HIS B 1 35 ? 44.548 55.237 -1.120 1.00 8.59 239 HIS B N 1
ATOM 1202 C CA . HIS B 1 35 ? 43.380 56.107 -1.146 1.00 8.62 239 HIS B CA 1
ATOM 1203 C C . HIS B 1 35 ? 43.682 57.291 -2.048 1.00 8.82 239 HIS B C 1
ATOM 1204 O O . HIS B 1 35 ? 44.815 57.754 -2.125 1.00 8.54 239 HIS B O 1
ATOM 1211 N N . TYR B 1 36 ? 42.650 57.807 -2.698 1.00 9.44 240 TYR B N 1
ATOM 1212 C CA . TYR B 1 36 ? 42.822 58.908 -3.649 1.00 10.21 240 TYR B CA 1
ATOM 1213 C C . TYR B 1 36 ? 43.520 60.133 -3.022 1.00 9.90 240 TYR B C 1
ATOM 1214 O O . TYR B 1 36 ? 44.453 60.690 -3.603 1.00 9.67 240 TYR B O 1
ATOM 1223 N N . LYS B 1 37 ? 43.127 60.527 -1.818 1.00 9.66 241 LYS B N 1
ATOM 1224 C CA . LYS B 1 37 ? 43.745 61.720 -1.211 1.00 10.08 241 LYS B CA 1
ATOM 1225 C C . LYS B 1 37 ? 45.168 61.435 -0.699 1.00 9.64 241 LYS B C 1
ATOM 1226 O O . LYS B 1 37 ? 46.062 62.272 -0.819 1.00 9.62 241 LYS B O 1
ATOM 1232 N N . CYS B 1 38 ? 45.379 60.260 -0.111 1.00 9.52 242 CYS B N 1
ATOM 1233 C CA . CYS B 1 38 ? 46.714 59.857 0.321 1.00 9.33 242 CYS B CA 1
ATOM 1234 C C . CYS B 1 38 ? 47.692 59.905 -0.859 1.00 9.67 242 CYS B C 1
ATOM 1235 O O . CYS B 1 38 ? 48.829 60.335 -0.703 1.00 10.02 242 CYS B O 1
ATOM 1238 N N . MET B 1 39 ? 47.223 59.463 -2.029 1.00 10.33 243 MET B N 1
ATOM 1239 C CA . MET B 1 39 ? 47.980 59.519 -3.277 1.00 11.22 243 MET B CA 1
ATOM 1240 C C . MET B 1 39 ? 48.177 60.955 -3.788 1.00 10.79 243 MET B C 1
ATOM 1241 O O . MET B 1 39 ? 49.304 61.343 -4.094 1.00 10.24 243 MET B O 1
ATOM 1246 N N . LEU B 1 40 ? 47.096 61.733 -3.893 1.00 10.82 244 LEU B N 1
ATOM 1247 C CA . LEU B 1 40 ? 47.171 63.062 -4.522 1.00 11.51 244 LEU B CA 1
ATOM 1248 C C . LEU B 1 40 ? 48.112 64.012 -3.793 1.00 10.28 244 LEU B C 1
ATOM 1249 O O . LEU B 1 40 ? 48.868 64.754 -4.417 1.00 9.83 244 LEU B O 1
ATOM 1254 N N . PHE B 1 41 ? 48.053 63.983 -2.462 1.00 9.50 245 PHE B N 1
ATOM 1255 C CA . PHE B 1 41 ? 48.808 64.907 -1.623 1.00 9.14 245 PHE B CA 1
ATOM 1256 C C . PHE B 1 41 ? 50.243 64.447 -1.329 1.00 8.68 245 PHE B C 1
ATOM 1257 O O . PHE B 1 41 ? 51.044 65.239 -0.841 1.00 8.57 245 PHE B O 1
ATOM 1265 N N . SER B 1 42 ? 50.573 63.187 -1.634 1.00 8.66 246 SER B N 1
ATOM 1266 C CA . SER B 1 42 ? 51.932 62.686 -1.421 1.00 8.86 246 SER B CA 1
ATOM 1267 C C . SER B 1 42 ? 52.887 63.599 -2.183 1.00 9.21 246 SER B C 1
ATOM 1268 O O . SER B 1 42 ? 52.653 63.894 -3.348 1.00 9.24 246 SER B O 1
ATOM 1271 N N . SER B 1 43 ? 53.955 64.057 -1.533 1.00 9.90 247 SER B N 1
ATOM 1272 C CA . SER B 1 43 ? 54.754 65.139 -2.110 1.00 10.82 247 SER B CA 1
ATOM 1273 C C . SER B 1 43 ? 55.376 64.813 -3.474 1.00 11.35 247 SER B C 1
ATOM 1274 O O . SER B 1 43 ? 55.555 65.706 -4.303 1.00 12.03 247 SER B O 1
ATOM 1277 N N . GLY B 1 44 ? 55.661 63.538 -3.716 1.00 11.12 248 GLY B N 1
ATOM 1278 C CA . GLY B 1 44 ? 56.259 63.099 -4.976 1.00 11.59 248 GLY B CA 1
ATOM 1279 C C . GLY B 1 44 ? 55.324 62.580 -6.057 1.00 12.13 248 GLY B C 1
ATOM 1280 O O . GLY B 1 44 ? 55.796 62.187 -7.129 1.00 12.80 248 GLY B O 1
ATOM 1281 N N . THR B 1 45 ? 54.018 62.556 -5.812 1.00 11.40 249 THR B N 1
ATOM 1282 C CA . THR B 1 45 ? 53.068 62.078 -6.831 1.00 11.61 249 THR B CA 1
ATOM 1283 C C . THR B 1 45 ? 52.940 63.086 -7.966 1.00 12.46 249 THR B C 1
ATOM 1284 O O . THR B 1 45 ? 52.672 64.268 -7.713 1.00 12.42 249 THR B O 1
ATOM 1288 N N . VAL B 1 46 ? 53.120 62.618 -9.205 1.00 13.19 250 VAL B N 1
ATOM 1289 C CA . VAL B 1 46 ? 53.030 63.474 -10.401 1.00 14.06 250 VAL B CA 1
ATOM 1290 C C . VAL B 1 46 ? 51.681 63.342 -11.110 1.00 14.47 250 VAL B C 1
ATOM 1291 O O . VAL B 1 46 ? 51.314 62.258 -11.556 1.00 14.45 250 VAL B O 1
ATOM 1295 N N . GLN B 1 47 ? 50.937 64.450 -11.193 1.00 15.19 251 GLN B N 1
ATOM 1296 C CA . GLN B 1 47 ? 49.732 64.532 -12.015 1.00 16.23 251 GLN B CA 1
ATOM 1297 C C . GLN B 1 47 ? 50.129 65.015 -13.414 1.00 16.50 251 GLN B C 1
ATOM 1298 O O . GLN B 1 47 ? 50.940 65.917 -13.542 1.00 16.69 251 GLN B O 1
ATOM 1304 N N . LEU B 1 48 ? 49.529 64.427 -14.445 1.00 17.45 252 LEU B N 1
ATOM 1305 C CA . LEU B 1 48 ? 50.008 64.593 -15.826 1.00 18.23 252 LEU B CA 1
ATOM 1306 C C . LEU B 1 48 ? 49.155 65.511 -16.690 1.00 20.28 252 LEU B C 1
ATOM 1307 O O . LEU B 1 48 ? 49.674 66.172 -17.601 1.00 22.41 252 LEU B O 1
ATOM 1312 N N . THR B 1 49 ? 47.850 65.511 -16.442 1.00 20.98 253 THR B N 1
ATOM 1313 C CA . THR B 1 49 ? 46.913 66.353 -17.190 1.00 22.05 253 THR B CA 1
ATOM 1314 C C . THR B 1 49 ? 45.891 66.957 -16.241 1.00 22.71 253 THR B C 1
ATOM 1315 O O . THR B 1 49 ? 45.776 66.535 -15.088 1.00 22.86 253 THR B O 1
ATOM 1319 N N . THR B 1 50 ? 45.153 67.946 -16.743 1.00 23.92 254 THR B N 1
ATOM 1320 C CA . THR B 1 50 ? 44.025 68.538 -16.020 1.00 24.95 254 THR B CA 1
ATOM 1321 C C . THR B 1 50 ? 43.078 67.449 -15.512 1.00 24.95 254 THR B C 1
ATOM 1322 O O . THR B 1 50 ? 42.668 66.570 -16.267 1.00 24.99 254 THR B O 1
ATOM 1326 N N . THR B 1 51 ? 42.736 67.527 -14.228 1.00 24.11 255 THR B N 1
ATOM 1327 C CA . THR B 1 51 ? 41.856 66.555 -13.583 1.00 23.84 255 THR B CA 1
ATOM 1328 C C . THR B 1 51 ? 40.712 67.291 -12.905 1.00 23.17 255 THR B C 1
ATOM 1329 O O . THR B 1 51 ? 40.885 68.429 -12.492 1.00 18.46 255 THR B O 1
ATOM 1333 N N . PHE B 1 56 ? 39.145 59.538 -12.350 1.00 30.18 260 PHE B N 1
ATOM 1334 C CA . PHE B 1 56 ? 40.399 59.265 -11.653 1.00 30.21 260 PHE B CA 1
ATOM 1335 C C . PHE B 1 56 ? 41.497 60.233 -12.110 1.00 28.91 260 PHE B C 1
ATOM 1336 O O . PHE B 1 56 ? 42.204 60.819 -11.289 1.00 29.88 260 PHE B O 1
ATOM 1344 N N . GLY B 1 57 ? 41.635 60.395 -13.422 1.00 27.35 261 GLY B N 1
ATOM 1345 C CA . GLY B 1 57 ? 42.613 61.327 -13.989 1.00 25.71 261 GLY B CA 1
ATOM 1346 C C . GLY B 1 57 ? 43.928 60.651 -14.327 1.00 24.51 261 GLY B C 1
ATOM 1347 O O . GLY B 1 57 ? 44.121 59.462 -14.053 1.00 25.17 261 GLY B O 1
ATOM 1348 N N . ASP B 1 58 ? 44.831 61.413 -14.936 1.00 22.46 262 ASP B N 1
ATOM 1349 C CA . ASP B 1 58 ? 46.106 60.881 -15.398 1.00 21.40 262 ASP B CA 1
ATOM 1350 C C . ASP B 1 58 ? 47.188 61.168 -14.363 1.00 20.23 262 ASP B C 1
ATOM 1351 O O . ASP B 1 58 ? 47.533 62.326 -14.122 1.00 19.53 262 ASP B O 1
ATOM 1356 N N . PHE B 1 59 ? 47.695 60.106 -13.745 1.00 18.68 263 PHE B N 1
ATOM 1357 C CA . PHE B 1 59 ? 48.767 60.195 -12.762 1.00 18.08 263 PHE B CA 1
ATOM 1358 C C . PHE B 1 59 ? 49.850 59.238 -13.147 1.00 16.67 263 PHE B C 1
ATOM 1359 O O . PHE B 1 59 ? 49.573 58.185 -13.740 1.00 16.42 263 PHE B O 1
ATOM 1367 N N . ASP B 1 60 ? 51.095 59.597 -12.821 1.00 15.21 264 ASP B N 1
ATOM 1368 C CA . ASP B 1 60 ? 52.184 58.698 -13.065 1.00 14.68 264 ASP B CA 1
ATOM 1369 C C . ASP B 1 60 ? 52.216 57.698 -11.908 1.00 13.97 264 ASP B C 1
ATOM 1370 O O . ASP B 1 60 ? 52.693 57.996 -10.812 1.00 12.75 264 ASP B O 1
ATOM 1375 N N . ILE B 1 61 ? 51.687 56.504 -12.156 1.00 13.59 265 ILE B N 1
ATOM 1376 C CA . ILE B 1 61 ? 51.584 55.492 -11.098 1.00 13.60 265 ILE B CA 1
ATOM 1377 C C . ILE B 1 61 ? 52.962 55.062 -10.612 1.00 13.33 265 ILE B C 1
ATOM 1378 O O . ILE B 1 61 ? 53.121 54.743 -9.434 1.00 12.74 265 ILE B O 1
ATOM 1383 N N . LYS B 1 62 ? 53.961 55.065 -11.490 1.00 13.22 266 LYS B N 1
ATOM 1384 C CA . LYS B 1 62 ? 55.330 54.787 -11.057 1.00 13.58 266 LYS B CA 1
ATOM 1385 C C . LYS B 1 62 ? 55.755 55.716 -9.920 1.00 12.55 266 LYS B C 1
ATOM 1386 O O . LYS B 1 62 ? 56.393 55.268 -8.968 1.00 12.36 266 LYS B O 1
ATOM 1392 N N . THR B 1 63 ? 55.410 57.003 -10.008 1.00 11.25 267 THR B N 1
ATOM 1393 C CA . THR B 1 63 ? 55.757 57.941 -8.936 1.00 10.76 267 THR B CA 1
ATOM 1394 C C . THR B 1 63 ? 54.984 57.653 -7.638 1.00 10.20 267 THR B C 1
ATOM 1395 O O . THR B 1 63 ? 55.513 57.870 -6.549 1.00 10.20 267 THR B O 1
ATOM 1399 N N . VAL B 1 64 ? 53.754 57.165 -7.749 1.00 10.07 268 VAL B N 1
ATOM 1400 C CA . VAL B 1 64 ? 52.983 56.765 -6.562 1.00 9.81 268 VAL B CA 1
ATOM 1401 C C . VAL B 1 64 ? 53.649 55.566 -5.878 1.00 10.35 268 VAL B C 1
ATOM 1402 O O . VAL B 1 64 ? 53.797 55.542 -4.646 1.00 9.85 268 VAL B O 1
ATOM 1406 N N . LEU B 1 65 ? 54.070 54.580 -6.670 1.00 10.29 269 LEU B N 1
ATOM 1407 C CA . LEU B 1 65 ? 54.774 53.415 -6.117 1.00 10.62 269 LEU B CA 1
ATOM 1408 C C . LEU B 1 65 ? 56.095 53.810 -5.456 1.00 10.20 269 LEU B C 1
ATOM 1409 O O . LEU B 1 65 ? 56.443 53.283 -4.385 1.00 10.10 269 LEU B O 1
ATOM 1414 N N . GLN B 1 66 ? 56.828 54.743 -6.065 1.00 10.23 270 GLN B N 1
ATOM 1415 C CA . GLN B 1 66 ? 58.055 55.266 -5.470 1.00 10.64 270 GLN B CA 1
ATOM 1416 C C . GLN B 1 66 ? 57.768 55.995 -4.154 1.00 10.17 270 GLN B C 1
ATOM 1417 O O . GLN B 1 66 ? 58.548 55.908 -3.210 1.00 10.45 270 GLN B O 1
ATOM 1423 N N . GLU B 1 67 ? 56.640 56.696 -4.100 1.00 10.18 271 GLU B N 1
ATOM 1424 C CA . GLU B 1 67 ? 56.229 57.379 -2.878 1.00 10.18 271 GLU B CA 1
ATOM 1425 C C . GLU B 1 67 ? 55.864 56.415 -1.758 1.00 10.06 271 GLU B C 1
ATOM 1426 O O . GLU B 1 67 ? 56.207 56.656 -0.597 1.00 9.75 271 GLU B O 1
ATOM 1432 N N . ILE B 1 68 ? 55.197 55.318 -2.095 1.00 9.77 272 ILE B N 1
ATOM 1433 C CA . ILE B 1 68 ? 54.904 54.283 -1.094 1.00 9.96 272 ILE B CA 1
ATOM 1434 C C . ILE B 1 68 ? 56.226 53.763 -0.529 1.00 10.37 272 ILE B C 1
ATOM 1435 O O . ILE B 1 68 ? 56.357 53.591 0.687 1.00 10.54 272 ILE B O 1
ATOM 1440 N N . LYS B 1 69 ? 57.212 53.541 -1.397 1.00 10.50 273 LYS B N 1
ATOM 1441 C CA . LYS B 1 69 ? 58.527 53.098 -0.942 1.00 11.43 273 LYS B CA 1
ATOM 1442 C C . LYS B 1 69 ? 59.209 54.135 -0.043 1.00 11.05 273 LYS B C 1
ATOM 1443 O O . LYS B 1 69 ? 59.713 53.790 1.034 1.00 11.25 273 LYS B O 1
ATOM 1449 N N . ARG B 1 70 ? 59.231 55.400 -0.469 1.00 10.73 274 ARG B N 1
ATOM 1450 C CA . ARG B 1 70 ? 59.776 56.480 0.353 1.00 10.65 274 ARG B CA 1
ATOM 1451 C C . ARG B 1 70 ? 59.082 56.527 1.699 1.00 10.59 274 ARG B C 1
ATOM 1452 O O . ARG B 1 70 ? 59.717 56.769 2.722 1.00 10.35 274 ARG B O 1
ATOM 1460 N N . GLY B 1 71 ? 57.774 56.289 1.696 1.00 10.79 275 GLY B N 1
ATOM 1461 C CA . GLY B 1 71 ? 56.978 56.335 2.918 1.00 10.81 275 GLY B CA 1
ATOM 1462 C C . GLY B 1 71 ? 57.457 55.411 4.021 1.00 11.45 275 GLY B C 1
ATOM 1463 O O . GLY B 1 71 ? 57.255 55.689 5.212 1.00 10.69 275 GLY B O 1
ATOM 1464 N N . LYS B 1 72 ? 58.100 54.313 3.642 1.00 12.07 276 LYS B N 1
ATOM 1465 C CA . LYS B 1 72 ? 58.593 53.360 4.632 1.00 13.20 276 LYS B CA 1
ATOM 1466 C C . LYS B 1 72 ? 59.584 53.994 5.609 1.00 13.42 276 LYS B C 1
ATOM 1467 O O . LYS B 1 72 ? 59.735 53.499 6.726 1.00 13.56 276 LYS B O 1
ATOM 1473 N N . ARG B 1 73 ? 60.273 55.059 5.191 1.00 13.99 277 ARG B N 1
ATOM 1474 C CA . ARG B 1 73 ? 61.208 55.775 6.069 1.00 15.34 277 ARG B CA 1
ATOM 1475 C C . ARG B 1 73 ? 60.704 57.131 6.572 1.00 14.86 277 ARG B C 1
ATOM 1476 O O . ARG B 1 73 ? 61.471 57.880 7.177 1.00 15.17 277 ARG B O 1
ATOM 1484 N N . MET B 1 74 ? 59.425 57.442 6.340 1.00 13.71 278 MET B N 1
ATOM 1485 C CA . MET B 1 74 ? 58.832 58.737 6.717 1.00 13.40 278 MET B CA 1
ATOM 1486 C C . MET B 1 74 ? 57.828 58.563 7.849 1.00 12.78 278 MET B C 1
ATOM 1487 O O . MET B 1 74 ? 56.691 58.163 7.619 1.00 11.82 278 MET B O 1
ATOM 1492 N N . LYS B 1 75 ? 58.260 58.862 9.070 1.00 11.80 279 LYS B N 1
ATOM 1493 C CA . LYS B 1 75 ? 57.403 58.755 10.243 1.00 11.65 279 LYS B CA 1
ATOM 1494 C C . LYS B 1 75 ? 56.553 60.001 10.398 1.00 10.39 279 LYS B C 1
ATOM 1495 O O . LYS B 1 75 ? 57.042 61.137 10.327 1.00 10.42 279 LYS B O 1
ATOM 1501 N N . CYS B 1 76 ? 55.273 59.771 10.645 1.00 9.36 280 CYS B N 1
ATOM 1502 C CA . CYS B 1 76 ? 54.303 60.851 10.738 1.00 8.73 280 CYS B CA 1
ATOM 1503 C C . CYS B 1 76 ? 54.577 61.770 11.916 1.00 8.86 280 CYS B C 1
ATO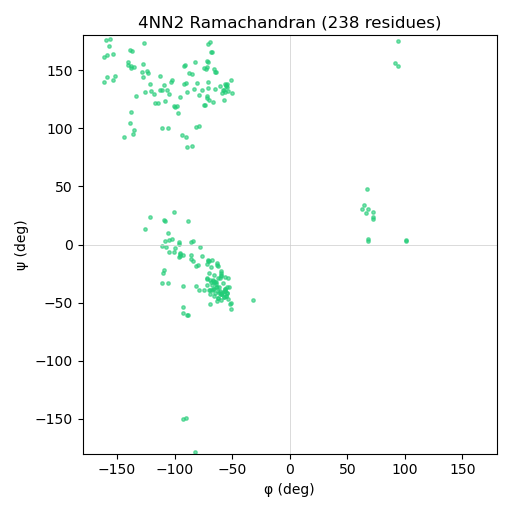M 1504 O O . CYS B 1 76 ? 54.788 61.314 13.041 1.00 9.32 280 CYS B O 1
ATOM 1507 N N . THR B 1 77 ? 54.530 63.067 11.657 1.00 8.58 281 THR B N 1
ATOM 1508 C CA . THR B 1 77 ? 54.651 64.073 12.712 1.00 8.64 281 THR B CA 1
ATOM 1509 C C . THR B 1 77 ? 53.652 63.847 13.867 1.00 8.59 281 THR B C 1
ATOM 1510 O O . THR B 1 77 ? 53.994 64.073 15.037 1.00 9.08 281 THR B O 1
ATOM 1514 N N . LEU B 1 78 ? 52.442 63.386 13.546 1.00 8.28 282 LEU B N 1
ATOM 1515 C CA . LEU B 1 78 ? 51.413 63.176 14.557 1.00 8.23 282 LEU B CA 1
ATOM 1516 C C . LEU B 1 78 ? 51.476 61.780 15.150 1.00 8.61 282 LEU B C 1
ATOM 1517 O O . LEU B 1 78 ? 51.716 61.638 16.348 1.00 9.35 282 LEU B O 1
ATOM 1522 N N . CYS B 1 79 ? 51.314 60.746 14.330 1.00 8.56 283 CYS B N 1
ATOM 1523 C CA . CYS B 1 79 ? 51.149 59.384 14.858 1.00 8.62 283 CYS B CA 1
ATOM 1524 C C . CYS B 1 79 ? 52.443 58.565 14.934 1.00 9.05 283 CYS B C 1
ATOM 1525 O O . CYS B 1 79 ? 52.434 57.465 15.481 1.00 9.63 283 CYS B O 1
ATOM 1528 N N . SER B 1 80 ? 53.536 59.097 14.387 1.00 8.95 284 SER B N 1
ATOM 1529 C CA . SER B 1 80 ? 54.863 58.441 14.383 1.00 9.41 284 SER B CA 1
ATOM 1530 C C . SER B 1 80 ? 55.007 57.184 13.527 1.00 9.49 284 SER B C 1
ATOM 1531 O O . SER B 1 80 ? 56.083 56.578 13.522 1.00 9.95 284 SER B O 1
ATOM 1534 N N . GLN B 1 81 ? 53.960 56.796 12.808 1.00 9.25 285 GLN B N 1
ATOM 1535 C CA . GLN B 1 81 ? 54.002 55.583 11.998 1.00 9.43 285 GLN B CA 1
ATOM 1536 C C . GLN B 1 81 ? 54.476 55.904 10.594 1.00 9.60 285 GLN B C 1
ATOM 1537 O O . GLN B 1 81 ? 54.314 57.039 10.133 1.00 9.39 285 GLN B O 1
ATOM 1543 N N . PRO B 1 82 ? 55.062 54.906 9.897 1.00 9.67 286 PRO B N 1
ATOM 1544 C CA . PRO B 1 82 ? 55.523 55.167 8.531 1.00 9.42 286 PRO B CA 1
ATOM 1545 C C . PRO B 1 82 ? 54.380 55.420 7.553 1.00 9.21 286 PRO B C 1
ATOM 1546 O O . PRO B 1 82 ? 53.214 55.157 7.873 1.00 9.27 286 PRO B O 1
ATOM 1550 N N . GLY B 1 83 ? 54.737 55.945 6.383 1.00 8.84 287 GLY B N 1
ATOM 1551 C CA . GLY B 1 83 ? 53.809 56.206 5.298 1.00 8.56 287 GLY B CA 1
ATOM 1552 C C . GLY B 1 83 ? 53.379 57.651 5.156 1.00 8.21 287 GLY B C 1
ATOM 1553 O O . GLY B 1 83 ? 52.556 57.973 4.289 1.00 7.54 287 GLY B O 1
ATOM 1554 N N . ALA B 1 84 ? 53.950 58.522 5.986 1.00 8.10 288 ALA B N 1
ATOM 1555 C CA . ALA B 1 84 ? 53.532 59.915 6.056 1.00 8.03 288 ALA B CA 1
ATOM 1556 C C . ALA B 1 84 ? 54.321 60.744 5.055 1.00 8.00 288 ALA B C 1
ATOM 1557 O O . ALA B 1 84 ? 55.340 61.347 5.394 1.00 8.11 288 ALA B O 1
ATOM 1559 N N . THR B 1 85 ? 53.839 60.746 3.816 1.00 7.86 289 THR B N 1
ATOM 1560 C CA . THR B 1 85 ? 54.556 61.313 2.685 1.00 8.08 289 THR B CA 1
ATOM 1561 C C . THR B 1 85 ? 54.045 62.692 2.261 1.00 8.16 289 THR B C 1
ATOM 1562 O O . THR B 1 85 ? 54.528 63.261 1.272 1.00 8.20 289 THR B O 1
ATOM 1566 N N . ILE B 1 86 ? 53.093 63.237 3.015 1.00 8.06 290 ILE B N 1
ATOM 1567 C CA . ILE B 1 86 ? 52.559 64.561 2.713 1.00 8.35 290 ILE B CA 1
ATOM 1568 C C . ILE B 1 86 ? 53.335 65.585 3.535 1.00 8.45 290 ILE B C 1
ATOM 1569 O O . ILE B 1 86 ? 53.012 65.851 4.699 1.00 8.44 290 ILE B O 1
ATOM 1574 N N . GLY B 1 87 ? 54.373 66.152 2.929 1.00 8.61 291 GLY B N 1
ATOM 1575 C CA . GLY B 1 87 ? 55.236 67.090 3.628 1.00 8.93 291 GLY B CA 1
ATOM 1576 C C . GLY B 1 87 ? 54.677 68.491 3.577 1.00 9.19 291 GLY B C 1
ATOM 1577 O O . GLY B 1 87 ? 54.050 68.865 2.586 1.00 9.44 291 GLY B O 1
ATOM 1578 N N . CYS B 1 88 ? 54.901 69.269 4.630 1.00 9.50 292 CYS B N 1
ATOM 1579 C CA . CYS B 1 88 ? 54.551 70.689 4.612 1.00 10.00 292 CYS B CA 1
ATOM 1580 C C . CYS B 1 88 ? 55.196 71.378 3.413 1.00 10.51 292 CYS B C 1
ATOM 1581 O O . CYS B 1 88 ? 56.343 71.083 3.071 1.00 10.35 292 CYS B O 1
ATOM 1584 N N . GLU B 1 89 ? 54.437 72.251 2.754 1.00 11.06 293 GLU B N 1
ATOM 1585 C CA . GLU B 1 89 ? 54.879 72.855 1.500 1.00 12.34 293 GLU B CA 1
ATOM 1586 C C . GLU B 1 89 ? 56.053 73.816 1.711 1.00 12.32 293 GLU B C 1
ATOM 1587 O O . GLU B 1 89 ? 56.773 74.104 0.767 1.00 12.38 293 GLU B O 1
ATOM 1593 N N . ILE B 1 90 ? 56.255 74.291 2.941 1.00 12.57 294 ILE B N 1
ATOM 1594 C CA . ILE B 1 90 ? 57.401 75.146 3.269 1.00 12.74 294 ILE B CA 1
ATOM 1595 C C . ILE B 1 90 ? 58.661 74.280 3.318 1.00 12.90 294 ILE B C 1
ATOM 1596 O O . ILE B 1 90 ? 58.752 73.330 4.089 1.00 13.17 294 ILE B O 1
ATOM 1601 N N . LYS B 1 91 ? 59.631 74.595 2.467 1.00 12.88 295 LYS B N 1
ATOM 1602 C CA . LYS B 1 91 ? 60.813 73.740 2.315 1.00 13.53 295 LYS B CA 1
ATOM 1603 C C . LYS B 1 91 ? 61.595 73.516 3.612 1.00 13.87 295 LYS B C 1
ATOM 1604 O O . LYS B 1 91 ? 62.036 72.397 3.879 1.00 14.15 295 LYS B O 1
ATOM 1610 N N . ALA B 1 92 ? 61.751 74.567 4.412 1.00 14.23 296 ALA B N 1
ATOM 1611 C CA . ALA B 1 92 ? 62.503 74.495 5.673 1.00 15.21 296 ALA B CA 1
ATOM 1612 C C . ALA B 1 92 ? 61.804 73.697 6.778 1.00 15.27 296 ALA B C 1
ATOM 1613 O O . ALA B 1 92 ? 62.427 73.352 7.784 1.00 16.38 296 ALA B O 1
ATOM 1615 N N . CYS B 1 93 ? 60.524 73.405 6.586 1.00 14.39 297 CYS B N 1
ATOM 1616 C CA . CYS B 1 93 ? 59.729 72.679 7.569 1.00 13.63 297 CYS B CA 1
ATOM 1617 C C . CYS B 1 93 ? 59.988 71.180 7.474 1.00 13.85 297 CYS B C 1
ATOM 1618 O O . CYS B 1 93 ? 60.095 70.641 6.379 1.00 15.51 297 CYS B O 1
ATOM 1621 N N . VAL B 1 94 ? 60.083 70.502 8.614 1.00 14.01 298 VAL B N 1
ATOM 1622 C CA . VAL B 1 94 ? 60.308 69.051 8.621 1.00 14.11 298 VAL B CA 1
ATOM 1623 C C . VAL B 1 94 ? 59.023 68.239 8.847 1.00 13.31 298 VAL B C 1
ATOM 1624 O O . VAL B 1 94 ? 59.055 67.010 8.809 1.00 13.28 298 VAL B O 1
ATOM 1628 N N . LYS B 1 95 ? 57.891 68.904 9.068 1.00 12.17 299 LYS B N 1
ATOM 1629 C CA . LYS B 1 95 ? 56.657 68.176 9.369 1.00 12.12 299 LYS B CA 1
ATOM 1630 C C . LYS B 1 95 ? 56.133 67.438 8.136 1.00 11.18 299 LYS B C 1
ATOM 1631 O O . LYS B 1 95 ? 56.170 67.956 7.014 1.00 11.55 299 LYS B O 1
ATOM 1637 N N . THR B 1 96 ? 55.641 66.228 8.361 1.00 10.34 300 THR B N 1
ATOM 1638 C CA . THR B 1 96 ? 55.138 65.373 7.283 1.00 9.61 300 THR B CA 1
ATOM 1639 C C . THR B 1 96 ? 54.068 64.443 7.851 1.00 9.05 300 THR B C 1
ATOM 1640 O O . THR B 1 96 ? 54.159 64.012 9.010 1.00 9.21 300 THR B O 1
ATOM 1644 N N . TYR B 1 97 ? 53.059 64.145 7.040 1.00 8.11 301 TYR B N 1
ATOM 1645 C CA . TYR B 1 97 ? 51.818 63.562 7.552 1.00 7.87 301 TYR B CA 1
ATOM 1646 C C . TYR B 1 97 ? 51.191 62.486 6.680 1.00 7.74 301 TYR B C 1
ATOM 1647 O O . TYR B 1 97 ? 51.401 62.455 5.466 1.00 7.77 301 TYR B O 1
ATOM 1656 N N . HIS B 1 98 ? 50.385 61.639 7.319 1.00 7.78 302 HIS B N 1
ATOM 1657 C CA . HIS B 1 98 ? 49.286 60.958 6.656 1.00 7.93 302 HIS B CA 1
ATOM 1658 C C . HIS B 1 98 ? 48.176 61.966 6.435 1.00 8.28 302 HIS B C 1
ATOM 1659 O O . HIS B 1 98 ? 48.048 62.918 7.203 1.00 8.15 302 HIS B O 1
ATOM 1666 N N . TYR B 1 99 ? 47.369 61.761 5.406 1.00 9.15 303 TYR B N 1
ATOM 1667 C CA . TYR B 1 99 ? 46.281 62.687 5.085 1.00 10.50 303 TYR B CA 1
ATOM 1668 C C . TYR B 1 99 ? 45.367 62.981 6.286 1.00 10.18 303 TYR B C 1
ATOM 1669 O O . TYR B 1 99 ? 45.104 64.144 6.605 1.00 10.48 303 TYR B O 1
ATOM 1678 N N . HIS B 1 100 ? 44.875 61.946 6.950 1.00 10.03 304 HIS B N 1
ATOM 1679 C CA . HIS B 1 100 ? 43.953 62.163 8.061 1.00 10.02 304 HIS B CA 1
ATOM 1680 C C . HIS B 1 100 ? 44.655 62.791 9.273 1.00 9.88 304 HIS B C 1
ATOM 1681 O O . HIS B 1 100 ? 44.050 63.553 10.035 1.00 10.52 304 HIS B O 1
ATOM 1688 N N . CYS B 1 101 ? 45.936 62.490 9.442 1.00 9.01 305 CYS B N 1
ATOM 1689 C CA . CYS B 1 101 ? 46.717 63.035 10.547 1.00 8.80 305 CYS B CA 1
ATOM 1690 C C . CYS B 1 101 ? 46.965 64.526 10.412 1.00 9.05 305 CYS B C 1
ATOM 1691 O O . CYS B 1 101 ? 46.940 65.257 11.395 1.00 8.94 305 CYS B O 1
ATOM 1694 N N . GLY B 1 102 ? 47.217 64.992 9.196 1.00 9.13 306 GLY B N 1
ATOM 1695 C CA . GLY B 1 102 ? 47.363 66.425 8.970 1.00 9.68 306 GLY B CA 1
ATOM 1696 C C . GLY B 1 102 ? 46.139 67.202 9.416 1.00 10.35 306 GLY B C 1
ATOM 1697 O O . GLY B 1 102 ? 46.259 68.229 10.078 1.00 10.93 306 GLY B O 1
ATOM 1698 N N . VAL B 1 103 ? 44.965 66.695 9.057 1.00 11.09 307 VAL B N 1
ATOM 1699 C CA . VAL B 1 103 ? 43.699 67.338 9.421 1.00 11.82 307 VAL B CA 1
ATOM 1700 C C . VAL B 1 103 ? 43.639 67.471 10.934 1.00 12.27 307 VAL B C 1
ATOM 1701 O O . VAL B 1 103 ? 43.306 68.525 11.469 1.00 12.16 307 VAL B O 1
ATOM 1705 N N . GLN B 1 104 ? 44.005 66.395 11.620 1.00 12.42 308 GLN B N 1
ATOM 1706 C CA . GLN B 1 104 ? 43.961 66.354 13.068 1.00 13.50 308 GLN B CA 1
ATOM 1707 C C . GLN B 1 104 ? 45.011 67.223 13.765 1.00 13.69 308 GLN B C 1
ATOM 1708 O O . GLN B 1 104 ? 44.814 67.621 14.916 1.00 16.59 308 GLN B O 1
ATOM 1714 N N . ASP B 1 105 ? 46.120 67.514 13.088 1.00 12.15 309 ASP B N 1
ATOM 1715 C CA . ASP B 1 105 ? 47.167 68.352 13.653 1.00 12.02 309 ASP B CA 1
ATOM 1716 C C . ASP B 1 105 ? 47.083 69.782 13.130 1.00 11.59 309 ASP B C 1
ATOM 1717 O O . ASP B 1 105 ? 48.093 70.488 13.062 1.00 11.07 309 ASP B O 1
ATOM 1722 N N . LYS B 1 106 ? 45.872 70.207 12.773 1.00 11.98 310 LYS B N 1
ATOM 1723 C CA . LYS B 1 106 ? 45.584 71.612 12.460 1.00 12.33 310 LYS B CA 1
ATOM 1724 C C . LYS B 1 106 ? 46.255 72.109 11.172 1.00 11.76 310 LYS B C 1
ATOM 1725 O O . LYS B 1 106 ? 46.565 73.296 11.042 1.00 12.06 310 LYS B O 1
ATOM 1731 N N . ALA B 1 107 ? 46.452 71.215 10.211 1.00 11.30 311 ALA B N 1
ATOM 1732 C CA . ALA B 1 107 ? 47.006 71.598 8.914 1.00 11.15 311 ALA B CA 1
ATOM 1733 C C . ALA B 1 107 ? 45.924 72.163 8.002 1.00 11.27 311 ALA B C 1
ATOM 1734 O O . ALA B 1 107 ? 44.742 71.879 8.173 1.00 10.78 311 ALA B O 1
ATOM 1736 N N . LYS B 1 108 ? 46.370 72.956 7.037 1.00 11.12 312 LYS B N 1
ATOM 1737 C CA . LYS B 1 108 ? 45.529 73.487 5.966 1.00 11.86 312 LYS B CA 1
ATOM 1738 C C . LYS B 1 108 ? 45.866 72.756 4.671 1.00 11.46 312 LYS B C 1
ATOM 1739 O O . LYS B 1 108 ? 47.041 72.588 4.333 1.00 11.02 312 LYS B O 1
ATOM 1745 N N . TYR B 1 109 ? 44.839 72.315 3.950 1.00 11.10 313 TYR B N 1
ATOM 1746 C CA . TYR B 1 109 ? 45.017 71.670 2.659 1.00 11.44 313 TYR B CA 1
ATOM 1747 C C . TYR B 1 109 ? 44.522 72.591 1.540 1.00 11.29 313 TYR B C 1
ATOM 1748 O O . TYR B 1 109 ? 43.461 73.199 1.669 1.00 11.18 313 TYR B O 1
ATOM 1757 N N . ILE B 1 110 ? 45.289 72.668 0.455 1.00 11.10 314 ILE B N 1
ATOM 1758 C CA . ILE B 1 110 ? 44.925 73.434 -0.737 1.00 11.56 314 ILE B CA 1
ATOM 1759 C C . ILE B 1 110 ? 44.858 72.476 -1.922 1.00 12.10 314 ILE B C 1
ATOM 1760 O O . ILE B 1 110 ? 45.766 71.666 -2.125 1.00 11.87 314 ILE B O 1
ATOM 1765 N N . GLU B 1 111 ? 43.780 72.565 -2.693 1.00 12.35 315 GLU B N 1
ATOM 1766 C CA . GLU B 1 111 ? 43.564 71.696 -3.841 1.00 13.27 315 GLU B CA 1
ATOM 1767 C C . GLU B 1 111 ? 43.129 72.516 -5.040 1.00 12.79 315 GLU B C 1
ATOM 1768 O O . GLU B 1 111 ? 42.184 73.297 -4.947 1.00 12.75 315 GLU B O 1
ATOM 1774 N N . ASN B 1 112 ? 43.817 72.348 -6.160 1.00 12.15 316 ASN B N 1
ATOM 1775 C CA . ASN B 1 112 ? 43.335 72.862 -7.441 1.00 12.16 316 ASN B CA 1
ATOM 1776 C C . ASN B 1 112 ? 43.569 71.768 -8.451 1.00 12.93 316 ASN B C 1
ATOM 1777 O O . ASN B 1 112 ? 44.677 71.631 -8.992 1.00 12.99 316 ASN B O 1
ATOM 1782 N N . MET B 1 113 ? 42.531 70.968 -8.678 1.00 13.08 317 MET B N 1
ATOM 1783 C CA . MET B 1 113 ? 42.665 69.750 -9.492 1.00 13.96 317 MET B CA 1
ATOM 1784 C C . MET B 1 113 ? 43.030 70.087 -10.932 1.00 14.29 317 MET B C 1
ATOM 1785 O O . MET B 1 113 ? 43.786 69.335 -11.588 1.00 14.49 317 MET B O 1
ATOM 1790 N N . SER B 1 114 ? 42.526 71.217 -11.430 1.00 14.49 318 SER B N 1
ATOM 1791 C CA . SER B 1 114 ? 42.812 71.641 -12.803 1.00 15.13 318 SER B CA 1
ATOM 1792 C C . SER B 1 114 ? 44.294 71.906 -13.051 1.00 15.87 318 SER B C 1
ATOM 1793 O O . SER B 1 114 ? 44.772 71.769 -14.187 1.00 17.30 318 SER B O 1
ATOM 1796 N N . ARG B 1 115 ? 45.012 72.313 -12.005 1.00 16.02 319 ARG B N 1
ATOM 1797 C CA . ARG B 1 115 ? 46.433 72.629 -12.122 1.00 16.42 319 ARG B CA 1
ATOM 1798 C C . ARG B 1 115 ? 47.316 71.581 -11.454 1.00 15.84 319 ARG B C 1
ATOM 1799 O O . ARG B 1 115 ? 48.529 71.731 -11.434 1.00 16.87 319 ARG B O 1
ATOM 1807 N N . GLY B 1 116 ? 46.719 70.524 -10.921 1.00 15.32 320 GLY B N 1
ATOM 1808 C CA . GLY B 1 116 ? 47.482 69.488 -10.228 1.00 14.76 320 GLY B CA 1
ATOM 1809 C C . GLY B 1 116 ? 48.175 69.962 -8.964 1.00 14.46 320 GLY B C 1
ATOM 1810 O O . GLY B 1 116 ? 49.270 69.504 -8.637 1.00 14.21 320 GLY B O 1
ATOM 1811 N N . ILE B 1 117 ? 47.541 70.890 -8.255 1.00 13.75 321 ILE B N 1
ATOM 1812 C CA . ILE B 1 117 ? 48.083 71.452 -7.020 1.00 13.80 321 ILE B CA 1
ATOM 1813 C C . ILE B 1 117 ? 47.412 70.783 -5.827 1.00 13.24 321 ILE B C 1
ATOM 1814 O O . ILE B 1 117 ? 46.191 70.859 -5.670 1.00 12.92 321 ILE B O 1
ATOM 1819 N N . TYR B 1 118 ? 48.210 70.113 -4.999 1.00 12.68 322 TYR B N 1
ATOM 1820 C CA . TYR B 1 118 ? 47.735 69.496 -3.770 1.00 12.76 322 TYR B CA 1
ATOM 1821 C C . TYR B 1 118 ? 48.773 69.764 -2.705 1.00 12.92 322 TYR B C 1
ATOM 1822 O O . TYR B 1 118 ? 49.843 69.160 -2.724 1.00 13.76 322 TYR B O 1
ATOM 1831 N N . LYS B 1 119 ? 48.474 70.689 -1.801 1.00 12.34 323 LYS B N 1
ATOM 1832 C CA . LYS B 1 119 ? 49.464 71.178 -0.844 1.00 12.49 323 LYS B CA 1
ATOM 1833 C C . LYS B 1 119 ? 48.948 71.094 0.575 1.00 11.35 323 LYS B C 1
ATOM 1834 O O . LYS B 1 119 ? 47.757 71.307 0.827 1.00 11.48 323 LYS B O 1
ATOM 1840 N N . LEU B 1 120 ? 49.860 70.786 1.493 1.00 10.18 324 LEU B N 1
ATOM 1841 C CA . LEU B 1 120 ? 49.608 70.868 2.923 1.00 9.77 324 LEU B CA 1
ATOM 1842 C C . LEU B 1 120 ? 50.473 71.978 3.517 1.00 9.91 324 LEU B C 1
ATOM 1843 O O . LEU B 1 120 ? 51.671 72.038 3.236 1.00 9.75 324 LEU B O 1
ATOM 1848 N N . TYR B 1 121 ? 49.880 72.835 4.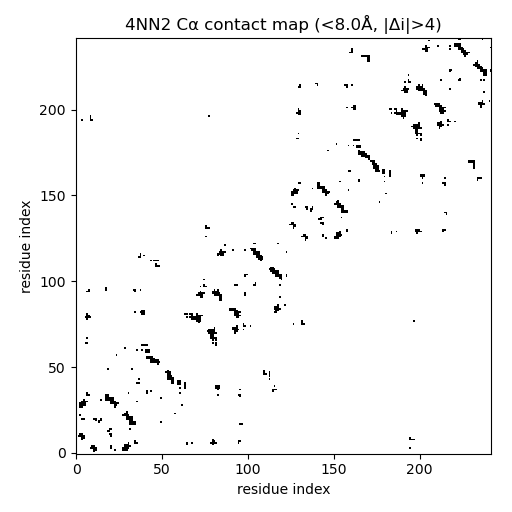345 1.00 10.21 325 TYR B N 1
ATOM 1849 C CA . TYR B 1 121 ? 50.628 73.772 5.170 1.00 10.96 325 TYR B CA 1
ATOM 1850 C C . TYR B 1 121 ? 50.355 73.412 6.620 1.00 10.83 325 TYR B C 1
ATOM 1851 O O . TYR B 1 121 ? 49.194 73.359 7.048 1.00 10.43 325 TYR B O 1
ATOM 1860 N N . CYS B 1 122 ? 51.408 73.118 7.374 1.00 11.02 326 CYS B N 1
ATOM 1861 C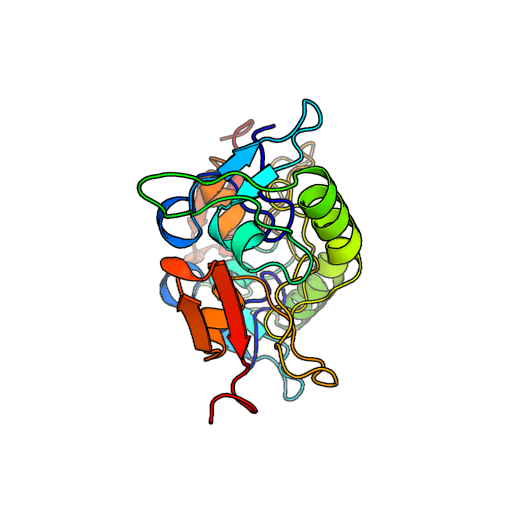 CA . CYS B 1 122 ? 51.242 72.696 8.748 1.00 11.44 326 CYS B CA 1
ATOM 1862 C C . CYS B 1 122 ? 50.748 73.842 9.627 1.00 12.26 326 CYS B C 1
ATOM 1863 O O . CYS B 1 122 ? 50.662 75.003 9.197 1.00 12.29 326 CYS B O 1
ATOM 1866 N N . LYS B 1 123 ? 50.449 73.505 10.872 1.00 13.01 327 LYS B N 1
ATOM 1867 C CA . LYS B 1 123 ? 49.911 74.476 11.824 1.00 14.28 327 LYS B CA 1
ATOM 1868 C C . LYS B 1 123 ? 50.818 75.682 12.084 1.00 14.98 327 LYS B C 1
ATOM 1869 O O . LYS B 1 123 ? 50.320 76.731 12.506 1.00 15.91 327 LYS B O 1
ATOM 1875 N N . ASN B 1 124 ? 52.126 75.542 11.868 1.00 14.88 328 ASN B N 1
ATOM 1876 C CA . ASN B 1 124 ? 53.046 76.678 12.014 1.00 15.58 328 ASN B CA 1
ATOM 1877 C C . ASN B 1 124 ? 53.123 77.559 10.768 1.00 15.63 328 ASN B C 1
ATOM 1878 O O . ASN B 1 124 ? 53.626 78.684 10.827 1.00 16.52 328 ASN B O 1
ATOM 1883 N N . HIS B 1 125 ? 52.617 77.052 9.647 1.00 15.07 329 HIS B N 1
ATOM 1884 C CA . HIS B 1 125 ? 52.769 77.715 8.363 1.00 14.86 329 HIS B CA 1
ATOM 1885 C C . HIS B 1 125 ? 51.451 77.966 7.640 1.00 15.49 329 HIS B C 1
ATOM 1886 O O . HIS B 1 125 ? 51.452 78.320 6.468 1.00 16.27 329 HIS B O 1
ATOM 1893 N N . SER B 1 126 ? 50.331 77.827 8.344 1.00 16.18 330 SER B N 1
ATOM 1894 C CA . SER B 1 126 ? 49.025 77.863 7.700 1.00 17.29 330 SER B CA 1
ATOM 1895 C C . SER B 1 126 ? 48.455 79.276 7.646 1.00 18.31 330 SER B C 1
ATOM 1896 O O . SER B 1 126 ? 47.400 79.486 7.032 1.00 20.08 330 SER B O 1
#

InterPro domains:
  IPR001965 Zinc finger, PHD-type [SM00249] (81-132)
  IPR001965 Zinc finger, PHD-type [SM00249] (279-330)
  IPR013083 Zinc finger, RING/FYVE/PHD-type [G3DSA:3.30.40.10] (10-135)
  IPR013083 Zinc finger, RING/FYVE/PHD-type [G3DSA:3.30.40.10] (206-333)
  IPR034732 Extended PHD (ePHD) domain [PS51805] (14-132)
  IPR034732 Extended PHD (ePHD) domain [PS51805] (209-330)
  IPR051188 PHD-type Zinc Finger Domain-Containing Protein [PTHR12420] (1-232)

Sequence (242 aa):
TRPKCGFCHVGEEENEARGKLHIFNAKKAAAHYKCMLFSSGTVQLTTTSRAEFGDFDIKTVLQEIKRGKRMKCTLCSQPGATIGCEIKACVKTYHYHCGVQDKAKYIENMSRGIYKLYCKNHSGRPKCGFCHVGEEENEARGKLHIFNAKKAAAHYKCMLFSSGTVQLTTTFGDFDIKTVLQEIKRGKRMKCTLCSQPGATIGCEIKACVKTYHYHCGVQDKAKYIENMSRGIYKLYCKNHS

GO terms:
  GO:0000122 negative regulation of transcription by RNA polymerase II (P, IDA)
  GO:0005654 nucleoplasm (C, IDA)
  GO:0005730 nucleolus (C, IDA)
  GO:0003723 RNA binding (F, HDA)
  GO:0051219 phosphoprotein binding (F, IPI)
  GO:0097110 scaffold protein binding (F, IPI)
  GO:0015631 tubulin binding (F, IPI)
  GO:0005515 protein binding (F, IPI)
  GO:0042393 histone binding (F, IPI)
  GO:0042826 histone deacetylase binding (F, IPI)
  GO:0043021 ribonucleoprotein complex binding (F, IPI)
  GO:0019899 enzyme binding (F, IPI)

Solvent-accessible surface area: 13218 Å² total; per-residue (Å²): 134,86,32,71,1,20,4,10,26,31,3,116,62,55,36,150,60,24,0,129,15,40,86,42,65,109,193,102,26,0,0,0,12,37,2,0,14,5,4,74,32,21,70,47,108,66,78,1,28,126,96,134,92,5,83,15,51,59,146,21,0,60,99,12,18,149,80,0,148,196,53,149,4,52,40,12,49,19,40,2,0,1,3,17,13,88,75,210,99,28,136,43,13,0,6,27,65,4,0,84,68,14,167,15,91,45,56,107,49,97,105,179,33,48,34,50,1,42,0,98,106,71,37,116,168,38,61,0,23,3,11,22,31,3,95,72,57,35,181,54,25,10,116,6,47,76,38,61,94,191,112,30,0,1,0,38,59,2,1,8,5,3,74,31,22,68,34,104,68,106,48,108,35,73,15,49,52,141,20,0,64,96,11,24,151,57,0,156,180,47,152,4,52,32,12,51,18,40,2,0,1,4,20,13,82,65,207,98,26,137,45,12,0,7,29,66,4,0,87,69,9,160,19,89,53,68,93,56,59,63,180,27,50,25,64,1,42,0,86,104,74,72

Secondary structure (DSSP, 8-state):
-----TTT---GGGHHHH-PEEE-STT--EEEHHHHHT-TTPPB-S---SSS---B-HHHHHHHHHHHTT---TTT--S---EEBSSTT---EE-HHHHHHTT-EEEEETTTTEEEEE-GGG--/----TTT---GGGHHHH--EEE-STT--EEEHHHHHHSTTPPB-S-----B-HHHHHHHHHHHTT---TTT--S---EEBSSTT---EE-HHHHHHTT-EEEEEGGGTEEEEE-TTT-

CATH classification: 3.30.40.10

Nearest PDB structures (foldseek):
  4nn2-assembly2_B  TM=1.009E+00  e=1.585E-26  Homo sapiens
  4nn2-assembly1_A  TM=9.907E-01  e=2.030E-23  Homo sapiens
  8jws-assembly3_C  TM=8.145E-01  e=1.626E-08  Mus musculus
  8jwj-assembly1_A  TM=7.966E-01  e=1.168E-08  Mus musculus
  8jwu-assembly3_C  TM=7.931E-01  e=1.679E-06  Mus musculus

Foldseek 3Di:
DAAAALQPRHAQVCCVPQNHWDADDPVRHIHHPNQLLQQPQKAFDAFDDSVRHGDTDVVSSVVLSVVQCVQQAPQRGHGRFRQDAPPVPDNHTGGPVRQVVQPWDWDDDRVVSDTHIHGPVRRD/DAAALQPGHAQVCCVPQNGWDADDPVRHIHHCNLQLQQPQWDFDAQDVHRTDVVSSVVSSVVQCPQAAPQPGHGRFRRFAPPPVDPHTGRPVRQVVQCWDWDDDRRVSDTHIHHPVGD

B-factor: mean 14.48, std 6.53, range [6.46, 49.6]

Radius of gyration: 19.38 Å; Cα contacts (8 Å, |Δi|>4): 526; chains: 2; bounding box: 31×49×58 Å

Organism: Homo sapiens (NCBI:txid9606)